Protein AF-A0A8T1TP58-F1 (afdb_monomer)

Nearest PDB structures (foldseek):
  3wvb-assembly1_B  TM=3.731E-01  e=7.451E-01  Methanocaldococcus jannaschii DSM 2661
  4fgi-assembly3_F  TM=5.481E-01  e=2.086E+00  Pseudomonas aeruginosa PAO1
  6jg0-assembly1_A  TM=1.952E-01  e=6.743E-02  Tequatrovirus T4
  5d06-assembly2_B  TM=3.303E-01  e=6.550E+00  Nakaseomyces glabratus CBS 138

Organism: NCBI:txid29920

Sequence (241 aa):
MLNEEIDPADEIGDLFGGSPTKKVIHVLVVVDREGLEARDTEIAPHPSRKRRWDKLNEVLDKNKKAKKSAGSTGFSYVSFSEINNIMPAVEYEQTSKPIPDEKLDAVHGYFPLLLKAFGDVVTGKEAKRLHFIVPVLASVCALFNGDRRDKRVCIVEAKRDDIQQGLAHAYVGSEALADVEGLTQVYSIVTNFVEWYFSRSLDEKIERTSAITISMENHVPTRESVKRIAEMIYSILSEDN

Mean predicted aligned error: 10.64 Å

pLDDT: mean 76.09, std 21.72, range [27.56, 97.94]

Foldseek 3Di:
DDPPPDDPVVVVCVVPVDDDDLWWDFPDLDDDPPPPPPPPDQPPAQPQLVQLVVQVVVQLVVQCVVCPPPPDDSLVSDFLVSNCVSANADEDDQDFAADDVVLLCVLLVQQVVCCVPPNQQLPDSVSCVVNPVVSLVVSLVVVCVPPGFPAGEIEGQDAPVCQSSSVSSQQVVQSVCCNVVVNQKHWYWGDPRQWIKIWIDGSNHIHIHDTLGFDDDPSGTDSVSSRRVSRSVNSRRPDDD

Secondary structure (DSSP, 8-state):
-------HHHHHHHHHSS---TTEEEE-----TTS-----S--PPPHHHHHHHHHHHHHHHHHHHHTTTS---GGGG--HHHHHHHSPEEE-PPP-----HHHHHHHHHHHHHHHHHHS-GGGSHHHHIIIIIHHHHHHHHGGGTT------EEEEE-BTTBHHHHHHHHHHHHHHHHHHHT-SEEEEEEE-SSEEEEEEEESS-EEEPPPEEPPEETTEE-HHHHHHHHHHHHHHHTS--

Radius of gyration: 19.09 Å; Cα contacts (8 Å, |Δi|>4): 311; chains: 1; bounding box: 63×42×49 Å

Structure (mmCIF, N/CA/C/O backbone):
data_AF-A0A8T1TP58-F1
#
_entry.id   AF-A0A8T1TP58-F1
#
loop_
_atom_site.group_PDB
_atom_site.id
_atom_site.type_symbol
_atom_site.label_atom_id
_atom_site.label_alt_id
_atom_site.label_comp_id
_atom_site.label_asym_id
_atom_site.label_entity_id
_atom_site.label_seq_id
_atom_site.pdbx_PDB_ins_code
_atom_site.Cartn_x
_atom_site.Cartn_y
_atom_site.Cartn_z
_atom_site.occupancy
_atom_site.B_iso_or_equiv
_atom_site.auth_seq_id
_atom_site.auth_comp_id
_atom_site.auth_asym_id
_atom_site.auth_atom_id
_atom_site.pdbx_PDB_model_num
ATOM 1 N N . MET A 1 1 ? -43.175 -12.673 12.794 1.00 27.56 1 MET A N 1
ATOM 2 C CA . MET A 1 1 ? -42.598 -13.661 11.859 1.00 27.56 1 MET A CA 1
ATOM 3 C C . MET A 1 1 ? -41.886 -12.863 10.786 1.00 27.56 1 MET A C 1
ATOM 5 O O . MET A 1 1 ? -42.576 -12.120 10.111 1.00 27.56 1 MET A O 1
ATOM 9 N N . LEU A 1 2 ? -40.575 -12.843 10.612 1.00 30.12 2 LEU A N 1
ATOM 10 C CA . LEU A 1 2 ? -39.403 -13.298 11.359 1.00 30.12 2 LEU A CA 1
ATOM 11 C C . LEU A 1 2 ? -38.418 -12.120 11.205 1.00 30.12 2 LEU A C 1
ATOM 13 O O . LEU A 1 2 ? -38.301 -11.583 10.106 1.00 30.12 2 LEU A O 1
ATOM 17 N N . ASN A 1 3 ? -37.798 -11.671 12.298 1.00 34.38 3 ASN A N 1
ATOM 18 C CA . ASN A 1 3 ? -36.638 -10.789 12.211 1.00 34.38 3 ASN A CA 1
ATOM 19 C C . ASN A 1 3 ? -35.486 -11.666 11.725 1.00 34.38 3 ASN A C 1
ATOM 21 O O . ASN A 1 3 ? -34.977 -12.464 12.508 1.00 34.38 3 ASN A O 1
ATOM 25 N N . GLU A 1 4 ? -35.128 -11.568 10.452 1.00 30.28 4 GLU A N 1
ATOM 26 C CA . GLU A 1 4 ? -33.822 -12.040 10.005 1.00 30.28 4 GLU A CA 1
ATOM 27 C C . GLU A 1 4 ? -32.833 -10.909 10.287 1.00 30.28 4 GLU A C 1
ATOM 29 O O . GLU A 1 4 ? -32.830 -9.873 9.618 1.00 30.28 4 GLU A O 1
ATOM 34 N N . GLU A 1 5 ? -32.066 -11.072 11.367 1.00 31.53 5 GLU A N 1
ATOM 35 C CA . GLU A 1 5 ? -30.783 -10.392 11.510 1.00 31.53 5 GLU A CA 1
ATOM 36 C C . GLU A 1 5 ? -29.923 -10.828 10.327 1.00 31.53 5 GLU A C 1
ATOM 38 O O . GLU A 1 5 ? -29.609 -12.005 10.174 1.00 31.53 5 GLU A O 1
ATOM 43 N N . ILE A 1 6 ? -29.622 -9.873 9.453 1.00 30.78 6 ILE A N 1
ATOM 44 C CA . ILE A 1 6 ? -28.688 -10.074 8.353 1.00 30.78 6 ILE A CA 1
ATOM 45 C C . ILE A 1 6 ? -27.296 -10.119 8.981 1.00 30.78 6 ILE A C 1
ATOM 47 O O . ILE A 1 6 ? -26.870 -9.138 9.597 1.00 30.78 6 ILE A O 1
ATOM 51 N N . ASP A 1 7 ? -26.627 -11.260 8.847 1.00 33.81 7 ASP A N 1
ATOM 52 C CA . ASP A 1 7 ? -25.267 -11.481 9.322 1.00 33.81 7 ASP A CA 1
ATOM 53 C C . ASP A 1 7 ? -24.299 -10.542 8.565 1.00 33.81 7 ASP A C 1
ATOM 55 O O . ASP A 1 7 ? -24.256 -10.561 7.330 1.00 33.81 7 ASP A O 1
ATOM 59 N N . PRO A 1 8 ? -23.516 -9.690 9.256 1.00 33.56 8 PRO A N 1
ATOM 60 C CA . PRO A 1 8 ? -22.489 -8.853 8.633 1.00 33.56 8 PRO A CA 1
ATOM 61 C C . PRO A 1 8 ? -21.471 -9.649 7.803 1.00 33.56 8 PRO A C 1
ATOM 63 O O . PRO A 1 8 ? -20.892 -9.102 6.861 1.00 33.56 8 PRO A O 1
ATOM 66 N N . ALA A 1 9 ? -21.257 -10.928 8.125 1.00 29.78 9 ALA A N 1
ATOM 67 C CA . ALA A 1 9 ? -20.388 -11.821 7.373 1.00 29.78 9 ALA A CA 1
ATOM 68 C C . ALA A 1 9 ? -20.989 -12.243 6.021 1.00 29.78 9 ALA A C 1
ATOM 70 O O . ALA A 1 9 ? -20.222 -12.508 5.095 1.00 29.78 9 ALA A O 1
ATOM 71 N N . ASP A 1 10 ? -22.316 -12.228 5.857 1.00 29.84 10 ASP A N 1
ATOM 72 C CA . ASP A 1 10 ? -22.981 -12.618 4.606 1.00 29.84 10 ASP A CA 1
ATOM 73 C C . ASP A 1 10 ? -22.831 -11.537 3.516 1.00 29.84 10 ASP A C 1
ATOM 75 O O . ASP A 1 10 ? -22.536 -11.856 2.364 1.00 29.84 10 ASP A O 1
ATOM 79 N N . GLU A 1 11 ? -22.914 -10.240 3.860 1.00 37.00 11 GLU A N 1
ATOM 80 C CA . GLU A 1 11 ? -22.630 -9.153 2.897 1.00 37.00 11 GLU A CA 1
ATOM 81 C C . GLU A 1 11 ? -21.121 -9.008 2.600 1.00 37.00 11 GLU A C 1
ATOM 83 O O . GLU A 1 11 ? -20.744 -8.546 1.521 1.00 37.00 11 GLU A O 1
ATOM 88 N N . ILE A 1 12 ? -20.248 -9.411 3.533 1.00 36.19 12 ILE A N 1
ATOM 89 C CA . ILE A 1 12 ? -18.784 -9.379 3.376 1.00 36.19 12 ILE A CA 1
ATOM 90 C C . ILE A 1 12 ? -18.276 -10.598 2.585 1.00 36.19 12 ILE A C 1
ATOM 92 O O . ILE A 1 12 ? -17.372 -10.464 1.755 1.00 36.19 12 ILE A O 1
ATOM 96 N N . GLY A 1 13 ? -18.878 -11.772 2.783 1.00 29.52 13 GLY A N 1
ATOM 97 C CA . GLY A 1 13 ? -18.552 -13.016 2.086 1.00 29.52 13 GLY A CA 1
ATOM 98 C C . GLY A 1 13 ? -18.785 -12.920 0.579 1.00 29.52 13 GLY A C 1
ATOM 99 O O . GLY A 1 13 ? -17.914 -13.305 -0.203 1.00 29.52 13 GLY A O 1
ATOM 100 N N . ASP A 1 14 ? -19.878 -12.279 0.161 1.00 34.62 14 ASP A N 1
ATOM 101 C CA . ASP A 1 14 ? -20.136 -11.955 -1.249 1.00 34.62 14 ASP A CA 1
ATOM 102 C C . ASP A 1 14 ? -19.219 -10.830 -1.786 1.00 34.62 14 ASP A C 1
ATOM 104 O O . ASP A 1 14 ? -18.972 -10.739 -2.992 1.00 34.62 14 ASP A O 1
ATOM 108 N N . LEU A 1 15 ? -18.651 -9.996 -0.901 1.00 36.97 15 LEU A N 1
ATOM 109 C CA . LEU A 1 15 ? -17.724 -8.898 -1.222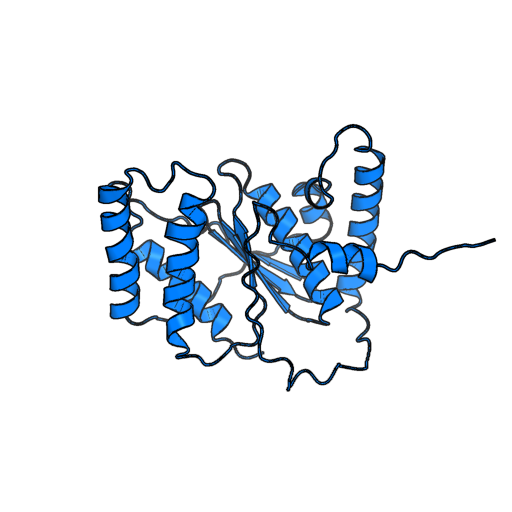 1.00 36.97 15 LEU A CA 1
ATOM 110 C C . LEU A 1 15 ? -16.298 -9.378 -1.551 1.00 36.97 15 LEU A C 1
ATOM 112 O O . LEU A 1 15 ? -15.589 -8.719 -2.317 1.00 36.97 15 LEU A O 1
ATOM 116 N N . PHE A 1 16 ? -15.880 -10.510 -0.978 1.00 37.75 16 PHE A N 1
ATOM 117 C CA . PHE A 1 16 ? -14.555 -11.117 -1.175 1.00 37.75 16 PHE A CA 1
ATOM 118 C C . PHE A 1 16 ? -14.599 -12.460 -1.930 1.00 37.75 16 PHE A C 1
ATOM 120 O O . PHE A 1 16 ? -13.569 -12.910 -2.435 1.00 37.75 16 PHE A O 1
ATOM 127 N N . GLY A 1 17 ? -15.775 -13.082 -2.061 1.00 28.58 17 GLY A N 1
ATOM 128 C CA . GLY A 1 17 ? -15.974 -14.408 -2.656 1.00 28.58 17 GLY A CA 1
ATOM 129 C C . GLY A 1 17 ? -16.047 -14.466 -4.186 1.00 28.58 17 GLY A C 1
ATOM 130 O O . GLY A 1 17 ? -16.095 -15.558 -4.751 1.00 28.58 17 GLY A O 1
ATOM 131 N N . GLY A 1 18 ? -16.016 -13.337 -4.898 1.00 32.25 18 GLY A N 1
ATOM 132 C CA . GLY A 1 18 ? -16.200 -13.342 -6.350 1.00 32.25 18 GLY A CA 1
ATOM 133 C C . GLY A 1 18 ? -15.499 -12.205 -7.074 1.00 32.25 18 GLY A C 1
ATOM 134 O O . GLY A 1 18 ? -16.116 -11.186 -7.337 1.00 32.25 18 GLY A O 1
ATOM 135 N N . SER A 1 19 ? -14.252 -12.439 -7.501 1.00 29.12 19 SER A N 1
ATOM 136 C CA . SER A 1 19 ? -13.464 -11.586 -8.410 1.00 29.12 19 SER A CA 1
ATOM 137 C C . SER A 1 19 ? -13.183 -10.149 -7.910 1.00 29.12 19 SER A C 1
ATOM 139 O O . SER A 1 19 ? -14.090 -9.432 -7.499 1.00 29.12 19 SER A O 1
ATOM 141 N N . PRO A 1 20 ? -11.944 -9.628 -8.028 1.00 35.69 20 PRO A N 1
ATOM 142 C CA . PRO A 1 20 ? -11.651 -8.252 -7.635 1.00 35.69 20 PRO A CA 1
ATOM 143 C C . PRO A 1 20 ? -12.567 -7.267 -8.367 1.00 35.69 20 PRO A C 1
ATOM 145 O O . PRO A 1 20 ? -12.675 -7.297 -9.600 1.00 35.69 20 PRO A O 1
ATOM 148 N N . THR A 1 21 ? -13.204 -6.357 -7.626 1.00 37.38 21 THR A N 1
ATOM 149 C CA . THR A 1 21 ? -13.807 -5.176 -8.250 1.00 37.38 21 THR A CA 1
ATOM 150 C C . THR A 1 21 ? -12.722 -4.444 -9.051 1.00 37.38 21 THR A C 1
ATOM 152 O O . THR A 1 21 ? -11.566 -4.372 -8.636 1.00 37.38 21 THR A O 1
ATOM 155 N N . LYS A 1 22 ? -13.080 -3.918 -10.232 1.00 39.34 22 LYS A N 1
ATOM 156 C CA . LYS A 1 22 ? -12.179 -3.401 -11.294 1.00 39.34 22 LYS A CA 1
ATOM 157 C C . LYS A 1 22 ? -11.213 -2.251 -10.900 1.00 39.34 22 LYS A C 1
ATOM 159 O O . LYS A 1 22 ? -10.727 -1.558 -11.783 1.00 39.34 22 LYS A O 1
ATOM 164 N N . LYS A 1 23 ? -11.018 -1.936 -9.613 1.00 36.00 23 LYS A N 1
ATOM 165 C CA . LYS A 1 23 ? -10.247 -0.771 -9.127 1.00 36.00 23 LYS A CA 1
ATOM 166 C C . LYS A 1 23 ? -9.436 -1.011 -7.847 1.00 36.00 23 LYS A C 1
ATOM 168 O O . LYS A 1 23 ? -8.854 -0.065 -7.329 1.00 36.00 23 LYS A O 1
ATOM 173 N N . VAL A 1 24 ? -9.403 -2.231 -7.314 1.00 38.62 24 VAL A N 1
ATOM 174 C CA . VAL A 1 24 ? -8.620 -2.553 -6.112 1.00 38.62 24 VAL A CA 1
ATOM 175 C C . VAL A 1 24 ? -7.773 -3.786 -6.404 1.00 38.62 24 VAL A C 1
ATOM 177 O O . VAL A 1 24 ? -8.285 -4.784 -6.916 1.00 38.62 24 VAL A O 1
ATOM 180 N N . ILE A 1 25 ? -6.468 -3.717 -6.127 1.00 37.03 25 ILE A N 1
ATOM 181 C CA . ILE A 1 25 ? -5.634 -4.918 -6.062 1.00 37.03 25 ILE A CA 1
ATOM 182 C C . ILE A 1 25 ? -5.604 -5.332 -4.597 1.00 37.03 25 ILE A C 1
ATOM 184 O O . ILE A 1 25 ? -4.852 -4.788 -3.793 1.00 37.03 25 ILE A O 1
ATOM 188 N N . HIS A 1 26 ? -6.396 -6.332 -4.241 1.00 38.44 26 HIS A N 1
ATOM 189 C CA . HIS A 1 26 ? -6.109 -7.073 -3.024 1.00 38.44 26 HIS A CA 1
ATOM 190 C C . HIS A 1 26 ? -4.921 -7.982 -3.341 1.00 38.44 26 HIS A C 1
ATOM 192 O O . HIS A 1 26 ? -5.080 -8.996 -4.018 1.00 38.44 26 HIS A O 1
ATOM 198 N N . VAL A 1 27 ? -3.712 -7.600 -2.920 1.00 36.00 27 VAL A N 1
ATOM 199 C CA . VAL A 1 27 ? -2.613 -8.568 -2.857 1.00 36.00 27 VAL A CA 1
ATOM 200 C C . VAL A 1 27 ? -2.870 -9.406 -1.619 1.00 36.00 27 VAL A C 1
ATOM 202 O O . VAL A 1 27 ? -2.445 -9.079 -0.515 1.00 36.00 27 VAL A O 1
ATOM 205 N N . LEU A 1 28 ? -3.649 -10.462 -1.813 1.00 35.22 28 LEU A N 1
ATOM 206 C CA . LEU A 1 28 ? -3.890 -11.463 -0.797 1.00 35.22 28 LEU A CA 1
ATOM 207 C C . LEU A 1 28 ? -2.764 -12.500 -0.900 1.00 35.22 28 LEU A C 1
ATOM 209 O O . LEU A 1 28 ? -2.769 -13.354 -1.785 1.00 35.22 28 LEU A O 1
ATOM 213 N N . VAL A 1 29 ? -1.765 -12.400 -0.025 1.00 32.25 29 VAL A N 1
ATOM 214 C CA . VAL A 1 29 ? -0.804 -13.489 0.189 1.00 32.25 29 VAL A CA 1
ATOM 215 C C . VAL A 1 29 ? -1.493 -14.501 1.109 1.00 32.25 29 VAL A C 1
ATOM 217 O O . VAL A 1 29 ? -1.541 -14.301 2.320 1.00 32.25 29 VAL A O 1
ATOM 220 N N . VAL A 1 30 ? -2.105 -15.540 0.524 1.00 29.12 30 VAL A N 1
ATOM 221 C CA . VAL A 1 30 ? -2.754 -16.655 1.250 1.00 29.12 30 VAL A CA 1
ATOM 222 C C . VAL A 1 30 ? -1.854 -17.886 1.237 1.00 29.12 30 VAL A C 1
ATOM 224 O O . VAL A 1 30 ? -1.309 -18.254 0.193 1.00 29.12 30 VAL A O 1
ATOM 227 N N . VAL A 1 31 ? -1.728 -18.523 2.402 1.00 36.81 31 VAL A N 1
ATOM 228 C CA . VAL A 1 31 ? -1.053 -19.808 2.640 1.00 36.81 31 VAL A CA 1
ATOM 229 C C . VAL A 1 31 ? -2.070 -20.958 2.592 1.00 36.81 31 VAL A C 1
ATOM 231 O O . VAL A 1 31 ? -3.269 -20.743 2.751 1.00 36.81 31 VAL A O 1
ATOM 234 N N . ASP A 1 32 ? -1.582 -22.177 2.354 1.00 30.22 32 ASP A N 1
ATOM 235 C CA . ASP A 1 32 ? -2.350 -23.424 2.361 1.00 30.22 32 ASP A CA 1
ATOM 236 C C . ASP A 1 32 ? -3.331 -23.557 3.534 1.00 30.22 32 ASP A C 1
ATOM 238 O O . ASP A 1 32 ? -3.016 -23.285 4.693 1.00 30.22 32 ASP A O 1
ATOM 242 N N . ARG A 1 33 ? -4.522 -24.068 3.199 1.00 36.31 33 ARG A N 1
ATOM 243 C CA . ARG A 1 33 ? -5.664 -24.342 4.088 1.00 36.31 33 ARG A CA 1
ATOM 244 C C . ARG A 1 33 ? -5.390 -25.347 5.217 1.00 36.31 33 ARG A C 1
ATOM 246 O O . ARG A 1 33 ? -6.299 -25.611 5.992 1.00 36.31 33 ARG A O 1
ATOM 253 N N . GLU A 1 34 ? -4.187 -25.905 5.326 1.00 34.88 34 GLU A N 1
ATOM 254 C CA . GLU A 1 34 ? -3.878 -26.977 6.286 1.00 34.88 34 GLU A CA 1
ATOM 255 C C . GLU A 1 34 ? -3.235 -26.493 7.599 1.00 34.88 34 GLU A C 1
ATOM 257 O O . GLU A 1 34 ? -2.960 -27.309 8.471 1.00 34.88 34 GLU A O 1
ATOM 262 N N . GLY A 1 35 ? -3.035 -25.180 7.782 1.00 35.78 35 GLY A N 1
ATOM 263 C CA . GLY A 1 35 ? -2.468 -24.613 9.019 1.00 35.78 35 GLY A CA 1
ATOM 264 C C . GLY A 1 35 ? -3.253 -23.458 9.646 1.00 35.78 35 GLY A C 1
ATOM 265 O O . GLY A 1 35 ? -2.825 -22.916 10.661 1.00 35.78 35 GLY A O 1
ATOM 266 N N . LEU A 1 36 ? -4.391 -23.066 9.066 1.00 39.47 36 LEU A N 1
ATOM 267 C CA . LEU A 1 36 ? -5.343 -22.190 9.745 1.00 39.47 36 LEU A CA 1
ATOM 268 C C . LEU A 1 36 ? -6.125 -23.060 10.728 1.00 39.47 36 LEU A C 1
ATOM 270 O O . LEU A 1 36 ? -7.219 -23.527 10.416 1.00 39.47 36 LEU A O 1
ATOM 274 N N . GLU A 1 37 ? -5.566 -23.290 11.917 1.00 38.31 37 GLU A N 1
ATOM 275 C CA . GLU A 1 37 ? -6.448 -23.497 13.061 1.00 38.31 37 GLU A CA 1
ATOM 276 C C . GLU A 1 37 ? -7.378 -22.284 13.074 1.00 38.31 37 GLU A C 1
ATOM 278 O O . GLU A 1 37 ? -6.920 -21.139 13.176 1.00 38.31 37 GLU A O 1
ATOM 283 N N . ALA A 1 38 ? -8.670 -22.525 12.846 1.00 41.59 38 ALA A N 1
ATOM 284 C CA . ALA A 1 38 ? -9.687 -21.524 13.084 1.00 41.59 38 ALA A CA 1
ATOM 285 C C . ALA A 1 38 ? -9.397 -20.963 14.477 1.00 41.59 38 ALA A C 1
ATOM 287 O O . ALA A 1 38 ? -9.365 -21.706 15.458 1.00 41.59 38 ALA A O 1
ATOM 288 N N . ARG A 1 39 ? -9.068 -19.672 14.564 1.00 45.38 39 ARG A N 1
ATOM 289 C CA . ARG A 1 39 ? -8.988 -19.027 15.868 1.00 45.38 39 ARG A CA 1
ATOM 290 C C . ARG A 1 39 ? -10.420 -18.999 16.389 1.00 45.38 39 ARG A C 1
ATOM 292 O O . ARG A 1 39 ? -11.168 -18.087 16.070 1.00 45.38 39 ARG A O 1
ATOM 299 N N . ASP A 1 40 ? -10.780 -20.012 17.171 1.00 46.59 40 ASP A N 1
ATOM 300 C CA . ASP A 1 40 ? -12.104 -20.202 17.779 1.00 46.59 40 ASP A CA 1
ATOM 301 C C . ASP A 1 40 ? -12.454 -19.125 18.825 1.00 46.59 40 ASP A C 1
ATOM 303 O O . ASP A 1 40 ? -13.516 -19.164 19.444 1.00 46.59 40 ASP A O 1
ATOM 307 N N . THR A 1 41 ? -11.580 -18.142 19.049 1.00 47.47 41 THR A N 1
ATOM 308 C CA . THR A 1 41 ? -11.857 -17.005 19.927 1.00 47.47 41 THR A CA 1
ATOM 309 C C . THR A 1 41 ? -12.056 -15.743 19.108 1.00 47.47 41 THR A C 1
ATOM 311 O O . THR A 1 41 ? -11.083 -15.184 18.599 1.00 47.47 41 THR A O 1
ATOM 314 N N . GLU A 1 42 ? -13.302 -15.268 19.050 1.00 55.47 42 GLU A N 1
ATOM 315 C CA . GLU A 1 42 ? -13.630 -13.886 18.692 1.00 55.47 42 GLU A CA 1
ATOM 316 C C . GLU A 1 42 ? -12.803 -12.940 19.575 1.00 55.47 42 GLU A C 1
ATOM 318 O O . GLU A 1 42 ? -13.075 -12.753 20.765 1.00 55.47 42 GLU A O 1
ATOM 323 N N . ILE A 1 43 ? -11.744 -12.362 19.010 1.00 63.22 43 ILE A N 1
ATOM 324 C CA . ILE A 1 43 ? -11.003 -11.301 19.682 1.00 63.22 43 ILE A CA 1
ATOM 325 C C . ILE A 1 43 ? -11.843 -10.046 19.510 1.00 63.22 43 ILE A C 1
ATOM 327 O O . ILE A 1 43 ? -11.953 -9.515 18.408 1.00 63.22 43 ILE A O 1
ATOM 331 N N . ALA A 1 44 ? -12.450 -9.580 20.601 1.00 68.31 44 ALA A N 1
ATOM 332 C CA . ALA A 1 44 ? -13.200 -8.335 20.577 1.00 68.31 44 ALA A CA 1
ATOM 333 C C . ALA A 1 44 ? -12.315 -7.206 20.008 1.00 68.31 44 ALA A C 1
ATOM 335 O O . ALA A 1 44 ? -11.175 -7.047 20.467 1.00 68.31 44 ALA A O 1
ATOM 336 N N . PRO A 1 45 ? -12.813 -6.409 19.045 1.00 73.00 45 PRO A N 1
ATOM 337 C CA . PRO A 1 45 ? -12.017 -5.363 18.429 1.00 73.00 45 PRO A CA 1
ATOM 338 C C . PRO A 1 45 ? -11.534 -4.370 19.480 1.00 73.00 45 PRO A C 1
ATOM 340 O O . PRO A 1 45 ? -12.252 -4.030 20.430 1.00 73.00 45 PRO A O 1
ATOM 343 N N . HIS A 1 46 ? -10.310 -3.875 19.289 1.00 86.25 46 HIS A N 1
ATOM 344 C CA . HIS A 1 46 ? -9.718 -2.883 20.176 1.00 86.25 46 HIS A CA 1
ATOM 345 C C . HIS A 1 46 ? -10.699 -1.709 20.405 1.00 86.25 46 HIS A C 1
ATOM 347 O O . HIS A 1 46 ? -11.283 -1.215 19.433 1.00 86.25 46 HIS A O 1
ATOM 353 N N . PRO A 1 47 ? -10.887 -1.195 21.642 1.00 89.81 47 PRO A N 1
ATOM 354 C CA . PRO A 1 47 ? -11.905 -0.179 21.931 1.00 89.81 47 PRO A CA 1
ATOM 355 C C . PRO A 1 47 ? -11.836 1.061 21.030 1.00 89.81 47 PRO A C 1
ATOM 357 O O . PRO A 1 47 ? -12.868 1.617 20.650 1.00 89.81 47 PRO A O 1
ATOM 360 N N . SER A 1 48 ? -10.629 1.490 20.655 1.00 91.75 48 SER A N 1
ATOM 361 C CA . SER A 1 48 ? -10.426 2.611 19.729 1.00 91.75 48 SER A CA 1
ATOM 362 C C . SER A 1 48 ? -10.831 2.281 18.289 1.00 91.75 48 SER A C 1
ATOM 364 O O . SER A 1 48 ? -11.430 3.138 17.639 1.00 91.75 48 SER A O 1
ATOM 366 N N . ARG A 1 49 ? -10.598 1.049 17.810 1.00 89.75 49 ARG A N 1
ATOM 367 C CA . ARG A 1 49 ? -11.098 0.579 16.505 1.00 89.75 49 ARG A CA 1
ATOM 368 C C . ARG A 1 49 ? -12.616 0.529 16.499 1.00 89.75 49 ARG A C 1
ATOM 370 O O . ARG A 1 49 ? -13.230 1.127 15.623 1.00 89.75 49 ARG A O 1
ATOM 377 N N . LYS A 1 50 ? -13.221 -0.043 17.545 1.00 90.12 50 LYS A N 1
ATOM 378 C CA . LYS A 1 50 ? -14.680 -0.075 17.705 1.00 90.12 50 LYS A CA 1
ATOM 379 C C . LYS A 1 50 ? -15.297 1.325 17.631 1.00 90.12 50 LYS A C 1
ATOM 381 O O . LYS A 1 50 ? -16.193 1.557 16.833 1.00 90.12 50 LYS A O 1
ATOM 386 N N . ARG A 1 51 ? -14.746 2.303 18.363 1.00 92.06 51 ARG A N 1
ATOM 387 C CA . ARG A 1 51 ? -15.207 3.707 18.299 1.00 92.06 51 ARG A CA 1
ATOM 388 C C . ARG A 1 51 ? -15.088 4.322 16.902 1.00 92.06 51 ARG A C 1
ATOM 390 O O . ARG A 1 51 ? -15.918 5.152 16.536 1.00 92.06 51 ARG A O 1
ATOM 397 N N . ARG A 1 52 ? -14.034 3.992 16.144 1.00 92.19 52 ARG A N 1
ATOM 398 C CA . ARG A 1 52 ? -13.892 4.438 14.748 1.00 92.19 52 ARG A CA 1
ATOM 399 C C . ARG A 1 52 ? -14.937 3.773 13.857 1.00 92.19 52 ARG A C 1
ATOM 401 O O . ARG A 1 52 ? -15.531 4.463 13.033 1.00 92.19 52 ARG A O 1
ATOM 408 N N . TRP A 1 53 ? -15.181 2.481 14.055 1.00 89.12 53 TRP A N 1
ATOM 409 C CA . TRP A 1 53 ? -16.162 1.706 13.304 1.00 89.12 53 TRP A CA 1
ATOM 410 C C . TRP A 1 53 ? -17.596 2.184 13.544 1.00 89.12 53 TRP A C 1
ATOM 412 O O . TRP A 1 53 ? -18.323 2.414 12.585 1.00 89.12 53 TRP A O 1
ATOM 422 N N . ASP A 1 54 ? -17.967 2.469 14.794 1.00 90.25 54 ASP A N 1
ATOM 423 C CA . ASP A 1 54 ? -19.282 3.024 15.142 1.00 90.25 54 ASP A CA 1
ATOM 424 C C . ASP A 1 54 ? -19.548 4.337 14.378 1.00 90.25 54 ASP A C 1
ATOM 426 O O . ASP A 1 54 ? -20.578 4.497 13.723 1.00 90.25 54 ASP A O 1
ATOM 430 N N . LYS A 1 55 ? -18.566 5.251 14.363 1.00 93.12 55 LYS A N 1
ATOM 431 C CA . LYS A 1 55 ? -18.649 6.510 13.600 1.00 93.12 55 LYS A CA 1
ATOM 432 C C . LYS A 1 55 ? -18.682 6.288 12.086 1.00 93.12 55 LYS A C 1
ATOM 434 O O . LYS A 1 55 ? -19.353 7.033 11.371 1.00 93.12 55 LYS A O 1
ATOM 439 N N . LEU A 1 56 ? -17.938 5.304 11.578 1.00 87.88 56 LEU A N 1
ATOM 440 C CA . LEU A 1 56 ? -17.967 4.945 10.160 1.00 87.88 56 LEU A CA 1
ATOM 441 C C . LEU A 1 56 ? -19.347 4.430 9.753 1.00 87.88 56 LEU A C 1
ATOM 443 O O . LEU A 1 56 ? -19.856 4.862 8.722 1.00 87.88 56 LEU A O 1
ATOM 447 N N . ASN A 1 57 ? -19.967 3.579 10.571 1.00 86.25 57 ASN A N 1
ATOM 448 C CA . ASN A 1 57 ? -21.306 3.051 10.326 1.00 86.25 57 ASN A CA 1
ATOM 449 C C . ASN A 1 57 ? -22.349 4.171 10.273 1.00 86.25 57 ASN A C 1
ATOM 451 O O . ASN A 1 57 ? -23.155 4.200 9.344 1.00 86.25 57 ASN A O 1
ATOM 455 N N . GLU A 1 58 ? -22.277 5.160 11.171 1.00 89.25 58 GLU A N 1
ATOM 456 C CA . GLU A 1 58 ? -23.150 6.342 11.113 1.00 89.25 58 GLU A CA 1
ATOM 457 C C . GLU A 1 58 ? -23.037 7.090 9.771 1.00 89.25 58 GLU A C 1
ATOM 459 O O . GLU A 1 58 ? -24.049 7.463 9.165 1.00 89.25 58 GLU A O 1
ATOM 464 N N . VAL A 1 59 ? -21.809 7.301 9.282 1.00 87.56 59 VAL A N 1
ATOM 465 C CA . VAL A 1 59 ? -21.555 7.981 8.001 1.00 87.56 59 VAL A CA 1
ATOM 466 C C . VAL A 1 59 ? -22.004 7.127 6.816 1.00 87.56 59 VAL A C 1
ATOM 468 O O . VAL A 1 59 ? -22.665 7.638 5.906 1.00 87.56 59 VAL A O 1
ATOM 471 N N . LEU A 1 60 ? -21.689 5.832 6.825 1.00 81.81 60 LEU A N 1
ATOM 472 C CA . LEU A 1 60 ? -22.084 4.885 5.785 1.00 81.81 60 LEU A CA 1
ATOM 473 C C . LEU A 1 60 ? -23.606 4.805 5.666 1.00 81.81 60 LEU A C 1
ATOM 475 O O . LEU A 1 60 ? -24.133 4.941 4.562 1.00 81.81 60 LEU A O 1
ATOM 479 N N . ASP A 1 61 ? -24.321 4.686 6.783 1.00 82.69 61 ASP A N 1
ATOM 480 C CA . ASP A 1 61 ? -25.782 4.636 6.810 1.00 82.69 61 ASP A CA 1
ATOM 481 C C . ASP A 1 61 ? -26.415 5.932 6.321 1.00 82.69 61 ASP A C 1
ATOM 483 O O . ASP A 1 61 ? -27.356 5.914 5.515 1.00 82.69 61 ASP A O 1
ATOM 487 N N . LYS A 1 62 ? -25.899 7.074 6.785 1.00 84.69 62 LYS A N 1
ATOM 488 C CA . LYS A 1 62 ? -26.344 8.393 6.330 1.00 84.69 62 LYS A CA 1
ATOM 489 C C . LYS A 1 62 ? -26.182 8.525 4.815 1.00 84.69 62 LYS A C 1
ATOM 491 O O . LYS A 1 62 ? -27.122 8.928 4.124 1.00 84.69 62 LYS A O 1
ATOM 496 N N . ASN A 1 63 ? -25.024 8.140 4.286 1.00 82.00 63 ASN A N 1
ATOM 497 C CA . ASN A 1 63 ? -24.705 8.314 2.873 1.00 82.00 63 ASN A CA 1
ATOM 498 C C . ASN A 1 63 ? -25.407 7.269 1.988 1.00 82.00 63 ASN A C 1
ATOM 500 O O . ASN A 1 63 ? -25.857 7.613 0.893 1.00 82.00 63 ASN A O 1
ATOM 504 N N . LYS A 1 64 ? -25.621 6.039 2.481 1.00 75.44 64 LYS A N 1
ATOM 505 C CA . LYS A 1 64 ? -26.453 5.003 1.840 1.00 75.44 64 LYS A CA 1
ATOM 506 C C . LYS A 1 64 ? -27.902 5.472 1.709 1.00 75.44 64 LYS A C 1
ATOM 508 O O . LYS A 1 64 ? -28.485 5.366 0.631 1.00 75.44 64 LYS A O 1
ATOM 513 N N . LYS A 1 65 ? -28.477 6.061 2.767 1.00 73.62 65 LYS A N 1
ATOM 514 C CA . LYS A 1 65 ? -29.831 6.652 2.738 1.00 73.62 65 LYS A CA 1
ATOM 515 C C . LYS A 1 65 ? -29.931 7.801 1.731 1.00 73.62 65 LYS A C 1
ATOM 517 O O . LYS A 1 65 ? -30.924 7.880 1.012 1.00 73.62 65 LYS A O 1
ATOM 522 N N . ALA A 1 66 ? -28.899 8.638 1.628 1.00 69.81 66 ALA A N 1
ATOM 523 C CA . ALA A 1 66 ? -28.857 9.753 0.683 1.00 69.81 66 ALA A CA 1
ATOM 524 C C . ALA A 1 66 ? -28.682 9.322 -0.791 1.00 69.81 66 ALA A C 1
ATOM 526 O O . ALA A 1 66 ? -29.152 10.019 -1.687 1.00 69.81 66 ALA A O 1
ATOM 527 N N . LYS A 1 67 ? -28.026 8.182 -1.063 1.00 64.94 67 LYS A N 1
ATOM 528 C CA . LYS A 1 67 ? -27.637 7.738 -2.420 1.00 64.94 67 LYS A CA 1
ATOM 529 C C . LYS A 1 67 ? -28.494 6.614 -3.025 1.00 64.94 67 LYS A C 1
ATOM 531 O O . LYS A 1 67 ? -28.120 6.068 -4.065 1.00 64.94 67 LYS A O 1
ATOM 536 N N . LYS A 1 68 ? -29.679 6.319 -2.470 1.00 57.09 68 LYS A N 1
ATOM 537 C CA . LYS A 1 68 ? -30.650 5.340 -3.022 1.00 57.09 68 LYS A CA 1
ATOM 538 C C . LYS A 1 68 ? -31.121 5.610 -4.473 1.00 57.09 68 LYS A C 1
ATOM 540 O O . LYS A 1 68 ? -31.875 4.808 -5.008 1.00 57.09 68 LYS A O 1
ATOM 545 N N . SER A 1 69 ? -30.670 6.677 -5.136 1.00 50.16 69 SER A N 1
ATOM 546 C CA . SER A 1 69 ? -31.031 7.032 -6.517 1.00 50.16 69 SER A CA 1
ATOM 547 C C . SER A 1 69 ? -29.965 6.745 -7.593 1.00 50.16 69 SER A C 1
ATOM 549 O O . SER A 1 69 ? -30.244 7.007 -8.759 1.00 50.16 69 SER A O 1
ATOM 551 N N . ALA A 1 70 ? -28.766 6.230 -7.264 1.00 49.28 70 ALA A N 1
ATOM 552 C CA . ALA A 1 70 ? -27.627 6.284 -8.207 1.00 49.28 70 ALA A CA 1
ATOM 553 C C . ALA A 1 70 ? -26.813 4.989 -8.451 1.00 49.28 70 ALA A C 1
ATOM 555 O O . ALA A 1 70 ? -25.810 5.047 -9.157 1.00 49.28 70 ALA A O 1
ATOM 556 N N . GLY A 1 71 ? -27.194 3.826 -7.905 1.00 47.12 71 GLY A N 1
ATOM 557 C CA . GLY A 1 71 ? -26.565 2.536 -8.269 1.00 47.12 71 GLY A CA 1
ATOM 558 C C . GLY A 1 71 ? -25.047 2.420 -8.011 1.00 47.12 71 GLY A C 1
ATOM 559 O O . GLY A 1 71 ? -24.351 1.729 -8.749 1.00 47.12 71 GLY A O 1
ATOM 560 N N . SER A 1 72 ? -24.516 3.114 -6.998 1.00 46.22 72 SER A N 1
ATOM 561 C CA . SER A 1 72 ? -23.078 3.139 -6.668 1.00 46.22 72 SER A CA 1
ATOM 562 C C . SER A 1 72 ? -22.720 2.150 -5.546 1.00 46.22 72 SER A C 1
ATOM 564 O O . SER A 1 72 ? -23.557 1.881 -4.691 1.00 46.22 72 SER A O 1
ATOM 566 N N . THR A 1 73 ? -21.489 1.625 -5.524 1.00 49.75 73 THR A N 1
ATOM 567 C CA . THR A 1 73 ? -21.003 0.631 -4.538 1.00 49.75 73 THR A CA 1
ATOM 568 C C . THR A 1 73 ? -20.721 1.244 -3.156 1.00 49.75 73 THR A C 1
ATOM 570 O O . THR A 1 73 ? -20.378 2.423 -3.065 1.00 49.75 73 THR A O 1
ATOM 573 N N . GLY A 1 74 ? -20.796 0.445 -2.081 1.00 50.91 74 GLY A N 1
ATOM 574 C CA . GLY A 1 74 ? -20.661 0.875 -0.674 1.00 50.91 74 GLY A CA 1
ATOM 575 C C . GLY A 1 74 ? -19.474 1.801 -0.362 1.00 50.91 74 GLY A C 1
ATOM 576 O O . GLY A 1 74 ? -19.641 2.848 0.257 1.00 50.91 74 GLY A O 1
ATOM 577 N N . PHE A 1 75 ? -18.282 1.483 -0.875 1.00 47.44 75 PHE A N 1
ATOM 578 C CA . PHE A 1 75 ? -17.061 2.268 -0.632 1.00 47.44 75 PHE A CA 1
ATOM 579 C C . PHE A 1 75 ? -17.084 3.682 -1.241 1.00 47.44 75 PHE A C 1
ATOM 581 O O . PHE A 1 75 ? -16.420 4.584 -0.741 1.00 47.44 75 PHE A O 1
ATOM 588 N N . SER A 1 76 ? -17.902 3.917 -2.274 1.00 56.88 76 SER A N 1
ATOM 589 C CA . SER A 1 76 ? -18.079 5.244 -2.891 1.00 56.88 76 SER A CA 1
ATOM 590 C C . SER A 1 76 ? -18.962 6.194 -2.070 1.00 56.88 76 SER A C 1
ATOM 592 O O . SER A 1 76 ? -19.255 7.321 -2.494 1.00 56.88 76 SER A O 1
ATOM 594 N N . TYR A 1 77 ? -19.473 5.723 -0.932 1.00 64.31 77 TYR A N 1
ATOM 595 C CA . TYR A 1 77 ? -20.355 6.499 -0.080 1.00 64.31 77 TYR A CA 1
ATOM 596 C C . TYR A 1 77 ? -19.616 7.426 0.865 1.00 64.31 77 TYR A C 1
ATOM 598 O O . TYR A 1 77 ? -20.233 8.408 1.259 1.00 64.31 77 TYR A O 1
ATOM 606 N N . VAL A 1 78 ? -18.332 7.204 1.146 1.00 77.00 78 VAL A N 1
ATOM 607 C CA . VAL A 1 78 ? -17.576 8.034 2.092 1.00 77.00 78 VAL A CA 1
ATOM 608 C C . VAL A 1 78 ? -16.502 8.843 1.377 1.00 77.00 78 VAL A C 1
ATOM 610 O O . VAL A 1 78 ? -15.736 8.309 0.574 1.00 77.00 78 VAL A O 1
ATOM 613 N N . SER A 1 79 ? -16.465 10.140 1.665 1.00 87.94 79 SER A N 1
ATOM 614 C CA . SER A 1 79 ? -15.437 11.066 1.197 1.00 87.94 79 SER A CA 1
ATOM 615 C C . SER A 1 79 ? -14.201 11.032 2.095 1.00 87.94 79 SER A C 1
ATOM 617 O O . SER A 1 79 ? -14.278 10.730 3.288 1.00 87.94 79 SER A O 1
ATOM 619 N N . PHE A 1 80 ? -13.048 11.434 1.557 1.00 90.06 80 PHE A N 1
ATOM 620 C CA . PHE A 1 80 ? -11.825 11.546 2.355 1.00 90.06 80 PHE A CA 1
ATOM 621 C C . PHE A 1 80 ? -11.968 12.498 3.549 1.00 90.06 80 PHE A C 1
ATOM 623 O O . PHE A 1 80 ? -11.417 12.224 4.609 1.00 90.06 80 PHE A O 1
ATOM 630 N N . SER A 1 81 ? -12.730 13.588 3.416 1.00 93.12 81 SER A N 1
ATOM 631 C CA . SER A 1 81 ? -12.948 14.521 4.527 1.00 93.12 81 SER A CA 1
ATOM 632 C C . SER A 1 81 ? -13.695 13.868 5.691 1.00 93.12 81 SER A C 1
ATOM 634 O O . SER A 1 81 ? -13.315 14.085 6.839 1.00 93.12 81 SER A O 1
ATOM 636 N N . GLU A 1 82 ? -14.715 13.052 5.417 1.00 93.06 82 GLU A N 1
ATOM 637 C CA . GLU A 1 82 ? -15.443 12.312 6.454 1.00 93.06 82 GLU A CA 1
ATOM 638 C C . GLU A 1 82 ? -14.528 11.304 7.154 1.00 93.06 82 GLU A C 1
ATOM 640 O O . GLU A 1 82 ? -14.491 11.265 8.383 1.00 93.06 82 GLU A O 1
ATOM 645 N N . ILE A 1 83 ? -13.723 10.562 6.386 1.00 91.62 83 ILE A N 1
ATOM 646 C CA . ILE A 1 83 ? -12.727 9.642 6.947 1.00 91.62 83 ILE A CA 1
ATOM 647 C C . ILE A 1 83 ? -11.711 10.389 7.809 1.00 91.62 83 ILE A C 1
ATOM 649 O O . ILE A 1 83 ? -11.470 9.998 8.946 1.00 91.62 83 ILE A O 1
ATOM 653 N N . ASN A 1 84 ? -11.149 11.490 7.314 1.00 93.81 84 ASN A N 1
ATOM 654 C CA . ASN A 1 84 ? -10.128 12.251 8.028 1.00 93.81 84 ASN A CA 1
ATOM 655 C C . ASN A 1 84 ? -10.660 12.883 9.328 1.00 93.81 84 ASN A C 1
ATOM 657 O O . ASN A 1 84 ? -9.893 13.085 10.264 1.00 93.81 84 ASN A O 1
ATOM 661 N N . ASN A 1 85 ? -11.965 13.158 9.417 1.00 95.44 85 ASN A N 1
ATOM 662 C CA . ASN A 1 85 ? -12.603 13.615 10.654 1.00 95.44 85 ASN A CA 1
ATOM 663 C C . ASN A 1 85 ? -12.762 12.492 11.694 1.00 95.44 85 ASN A C 1
ATOM 665 O O . ASN A 1 85 ? -12.749 12.761 12.895 1.00 95.44 85 ASN A O 1
ATOM 669 N N . ILE A 1 86 ? -12.933 11.242 11.254 1.00 94.62 86 ILE A N 1
ATOM 670 C CA . ILE A 1 86 ? -13.071 10.075 12.142 1.00 94.62 86 ILE A CA 1
ATOM 671 C C . ILE A 1 86 ? -11.698 9.563 12.581 1.00 94.62 86 ILE A C 1
ATOM 673 O O . ILE A 1 86 ? -11.503 9.224 13.749 1.00 94.62 86 ILE A O 1
ATOM 677 N N . MET A 1 87 ? -10.767 9.490 11.634 1.00 92.56 87 MET A N 1
ATOM 678 C CA . MET A 1 87 ? -9.453 8.876 11.782 1.00 92.56 87 MET A CA 1
ATOM 679 C C . MET A 1 87 ? -8.385 9.699 11.055 1.00 92.56 87 MET A C 1
ATOM 681 O O . MET A 1 87 ? -7.932 9.327 9.971 1.00 92.56 87 MET A O 1
ATOM 685 N N . PRO A 1 88 ? -7.989 10.850 11.623 1.00 95.31 88 PRO A N 1
ATOM 686 C CA . PRO A 1 88 ? -6.936 11.660 11.034 1.00 95.31 88 PRO A CA 1
ATOM 687 C C . PRO A 1 88 ? -5.628 10.868 11.007 1.00 95.31 88 PRO A C 1
ATOM 689 O O . PRO A 1 88 ? -5.246 10.232 11.993 1.00 95.31 88 PRO A O 1
ATOM 692 N N . ALA A 1 89 ? -4.943 10.916 9.868 1.00 96.38 89 ALA A N 1
ATOM 693 C CA . ALA A 1 89 ? -3.636 10.296 9.735 1.00 96.38 89 ALA A CA 1
ATOM 694 C C . ALA A 1 89 ? -2.552 11.211 10.314 1.00 96.38 89 ALA A C 1
ATOM 696 O O . ALA A 1 89 ? -2.497 12.401 9.992 1.00 96.38 89 ALA A O 1
ATOM 697 N N . VAL A 1 90 ? -1.672 10.641 11.131 1.00 96.94 90 VAL A N 1
ATOM 698 C CA . VAL A 1 90 ? -0.443 11.299 11.587 1.00 96.94 90 VAL A CA 1
ATOM 699 C C . VAL A 1 90 ? 0.659 11.029 10.566 1.00 96.94 90 VAL A C 1
ATOM 701 O O . VAL A 1 90 ? 0.747 9.924 10.027 1.00 96.94 90 VAL A O 1
ATOM 704 N N . GLU A 1 91 ? 1.486 12.030 10.270 1.00 96.62 91 GLU A N 1
ATOM 705 C CA . GLU A 1 91 ? 2.620 11.825 9.369 1.00 96.62 91 GLU A CA 1
ATOM 706 C C . GLU A 1 91 ? 3.641 10.858 9.990 1.00 96.62 91 GLU A C 1
ATOM 708 O O . GLU A 1 91 ? 3.965 10.971 11.174 1.00 96.62 91 GLU A O 1
ATOM 713 N N . TYR A 1 92 ? 4.141 9.905 9.201 1.00 95.19 92 TYR A N 1
ATOM 714 C CA . TYR A 1 92 ? 5.265 9.046 9.585 1.00 95.19 92 TYR A CA 1
ATOM 715 C C . TYR A 1 92 ? 6.210 8.808 8.409 1.00 95.19 92 TYR A C 1
ATOM 717 O O . TYR A 1 92 ? 5.829 8.931 7.243 1.00 95.19 92 TYR A O 1
ATOM 725 N N . GLU A 1 93 ? 7.441 8.420 8.725 1.00 94.25 93 GLU A N 1
ATOM 726 C CA . GLU A 1 93 ? 8.418 7.981 7.737 1.00 94.25 93 GLU A CA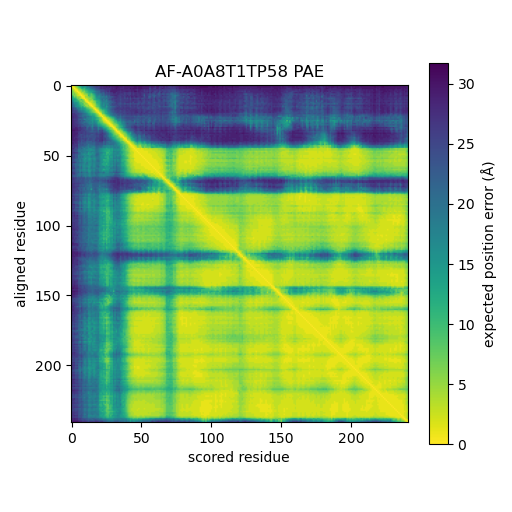 1
ATOM 727 C C . GLU A 1 93 ? 8.377 6.459 7.599 1.00 94.25 93 GLU A C 1
ATOM 729 O O . GLU A 1 93 ? 8.597 5.721 8.563 1.00 94.25 93 GLU A O 1
ATOM 734 N N . GLN A 1 94 ? 8.101 5.980 6.385 1.00 95.25 94 GLN A N 1
ATOM 735 C CA . GLN A 1 94 ? 8.197 4.559 6.078 1.00 95.25 94 GLN A CA 1
ATOM 736 C C . GLN A 1 94 ? 9.670 4.163 5.976 1.00 95.25 94 GLN A C 1
ATOM 738 O O . GLN A 1 94 ? 10.435 4.749 5.211 1.00 95.25 94 GLN A O 1
ATOM 743 N N . THR A 1 95 ? 10.052 3.139 6.734 1.00 94.94 95 THR A N 1
ATOM 744 C CA . THR A 1 95 ? 11.391 2.553 6.675 1.00 94.94 95 THR A CA 1
ATO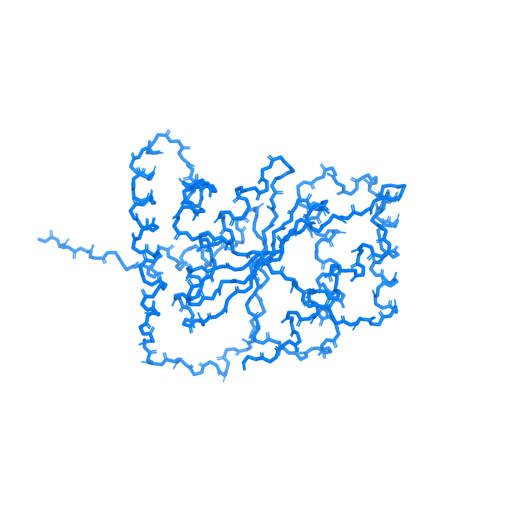M 745 C C . THR A 1 95 ? 11.638 1.916 5.306 1.00 94.94 95 THR A C 1
ATOM 747 O O . THR A 1 95 ? 10.715 1.376 4.690 1.00 94.94 95 THR A O 1
ATOM 750 N N . SER A 1 96 ? 12.893 1.941 4.860 1.00 95.38 96 SER A N 1
ATOM 751 C CA . SER A 1 96 ? 13.356 1.281 3.636 1.00 95.38 96 SER A CA 1
ATOM 752 C C . SER A 1 96 ? 14.348 0.178 3.984 1.00 95.38 96 SER A C 1
ATOM 754 O O . SER A 1 96 ? 15.225 0.377 4.827 1.00 95.38 96 SER A O 1
ATOM 756 N N . LYS A 1 97 ? 14.244 -0.972 3.312 1.00 95.56 97 LYS A N 1
ATOM 757 C CA . LYS A 1 97 ? 15.248 -2.042 3.371 1.00 95.56 97 LYS A CA 1
ATOM 758 C C . LYS A 1 97 ? 15.846 -2.255 1.979 1.00 95.56 97 LYS A C 1
ATOM 760 O O . LYS A 1 97 ? 15.067 -2.381 1.036 1.00 95.56 97 LYS A O 1
ATOM 765 N N . PRO A 1 98 ? 17.182 -2.329 1.840 1.00 95.88 98 PRO A N 1
ATOM 766 C CA . PRO A 1 98 ? 17.817 -2.519 0.542 1.00 95.88 98 PRO A CA 1
ATOM 767 C C . PRO A 1 98 ? 17.344 -3.781 -0.175 1.00 95.88 98 PRO A C 1
ATOM 769 O O . PRO A 1 98 ? 17.192 -4.833 0.450 1.00 95.88 98 PRO A O 1
ATOM 772 N N . ILE A 1 99 ? 17.181 -3.679 -1.494 1.00 94.56 99 ILE A N 1
ATOM 773 C CA . ILE A 1 99 ? 16.942 -4.823 -2.380 1.00 94.56 99 ILE A CA 1
ATOM 774 C C . ILE A 1 99 ? 18.150 -5.047 -3.306 1.00 94.56 99 ILE A C 1
ATOM 776 O O . ILE A 1 99 ? 18.847 -4.084 -3.630 1.00 94.56 99 ILE A O 1
ATOM 780 N N . PRO A 1 100 ? 18.422 -6.285 -3.758 1.00 94.88 100 PRO A N 1
ATOM 781 C CA . PRO A 1 100 ? 19.503 -6.560 -4.701 1.00 94.88 100 PRO A CA 1
ATOM 782 C C . PRO A 1 100 ? 19.351 -5.782 -6.014 1.00 94.88 100 PRO A C 1
ATOM 784 O O . PRO A 1 100 ? 18.286 -5.812 -6.638 1.00 94.88 100 PRO A O 1
ATOM 787 N N . ASP A 1 101 ? 20.445 -5.163 -6.472 1.00 94.44 101 ASP A N 1
ATOM 788 C CA . ASP A 1 101 ? 20.472 -4.376 -7.711 1.00 94.44 101 ASP A CA 1
ATOM 789 C C . ASP A 1 101 ? 20.025 -5.192 -8.931 1.00 94.44 101 ASP A C 1
ATOM 791 O O . ASP A 1 101 ? 19.304 -4.670 -9.768 1.00 94.44 101 ASP A O 1
ATOM 795 N N . GLU A 1 102 ? 20.340 -6.490 -8.990 1.00 92.69 102 GLU A N 1
ATOM 796 C CA . GLU A 1 102 ? 19.898 -7.384 -10.070 1.00 92.69 102 GLU A CA 1
ATOM 797 C C . GLU A 1 102 ? 18.365 -7.398 -10.230 1.00 92.69 102 GLU A C 1
ATOM 799 O O . GLU A 1 102 ? 17.843 -7.338 -11.345 1.00 92.69 102 GLU A O 1
ATOM 804 N N . LYS A 1 103 ? 17.619 -7.454 -9.117 1.00 89.75 103 LYS A N 1
ATOM 805 C CA . LYS A 1 103 ? 16.147 -7.483 -9.150 1.00 89.75 103 LYS A CA 1
ATOM 806 C C . LYS A 1 103 ? 15.574 -6.124 -9.523 1.00 89.75 103 LYS A C 1
ATOM 808 O O . LYS A 1 103 ? 14.597 -6.055 -10.270 1.00 89.75 103 LYS A O 1
ATOM 813 N N . LEU A 1 104 ? 16.206 -5.058 -9.037 1.00 93.88 104 LEU A N 1
ATOM 814 C CA . LEU A 1 104 ? 15.863 -3.688 -9.392 1.00 93.88 104 LEU A CA 1
ATOM 815 C C . LEU A 1 104 ? 16.118 -3.403 -10.881 1.00 93.88 104 LEU A C 1
ATOM 817 O O . LEU A 1 104 ? 15.273 -2.816 -11.552 1.00 93.88 104 LEU A O 1
ATOM 821 N N . ASP A 1 105 ? 17.248 -3.856 -11.414 1.00 93.75 105 ASP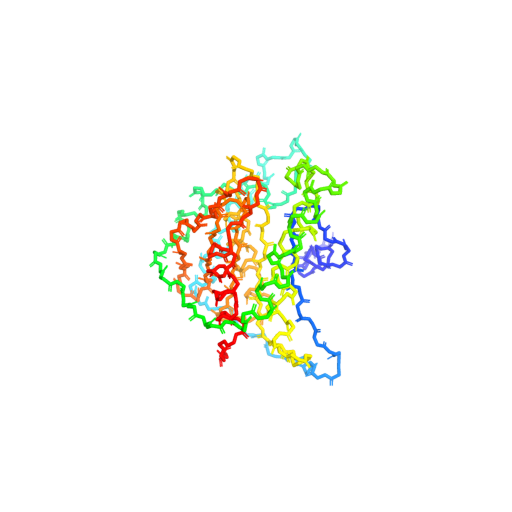 A N 1
ATOM 822 C CA . ASP A 1 105 ? 17.626 -3.678 -12.815 1.00 93.75 105 ASP A CA 1
ATOM 823 C C . ASP A 1 105 ? 16.699 -4.460 -13.741 1.00 93.75 105 ASP A C 1
ATOM 825 O O . ASP A 1 105 ? 16.299 -3.942 -14.784 1.00 93.75 105 ASP A O 1
ATOM 829 N N . ALA A 1 106 ? 16.283 -5.665 -13.340 1.00 92.06 106 ALA A N 1
ATOM 830 C CA . ALA A 1 106 ? 15.305 -6.450 -14.084 1.00 92.06 106 ALA A CA 1
ATOM 831 C C . ALA A 1 106 ? 13.946 -5.732 -14.192 1.00 92.06 106 ALA A C 1
ATOM 833 O O . ALA A 1 106 ? 13.401 -5.618 -15.292 1.00 92.06 106 ALA A O 1
ATOM 834 N N . VAL A 1 107 ? 13.406 -5.205 -13.082 1.00 92.75 107 VAL A N 1
ATOM 835 C CA . VAL A 1 107 ? 12.124 -4.472 -13.115 1.00 92.75 107 VAL A CA 1
ATOM 836 C C . VAL A 1 107 ? 12.253 -3.125 -13.827 1.00 92.75 107 VAL A C 1
ATOM 838 O O . VAL A 1 107 ? 11.381 -2.761 -14.609 1.00 92.75 107 VAL A O 1
ATOM 841 N N . HIS A 1 108 ? 13.353 -2.396 -13.631 1.00 94.06 108 HIS A N 1
ATOM 842 C CA . HIS A 1 108 ? 13.561 -1.116 -14.303 1.00 94.06 108 HIS A CA 1
ATOM 843 C C . HIS A 1 108 ? 13.764 -1.302 -15.815 1.00 94.06 108 HIS A C 1
ATOM 845 O O . HIS A 1 108 ? 13.175 -0.573 -16.610 1.00 94.06 108 HIS A O 1
ATOM 851 N N . GLY A 1 109 ? 14.527 -2.319 -16.230 1.00 93.00 109 GLY A N 1
ATOM 852 C CA . GLY A 1 109 ? 14.747 -2.674 -17.635 1.00 93.00 109 GLY A CA 1
ATOM 853 C C . GLY A 1 109 ? 13.490 -3.168 -18.359 1.00 93.00 109 GLY A C 1
ATOM 854 O O . GLY A 1 109 ? 13.416 -3.084 -19.586 1.00 93.00 109 GLY A O 1
ATOM 855 N N . TYR A 1 110 ? 12.472 -3.618 -17.622 1.00 91.12 110 TYR A N 1
ATOM 856 C CA . TYR A 1 110 ? 11.173 -3.999 -18.175 1.00 91.12 110 TYR A CA 1
ATOM 857 C C . TYR A 1 110 ? 10.369 -2.793 -18.694 1.00 91.12 110 TYR A C 1
ATOM 859 O O . TYR A 1 110 ? 9.706 -2.899 -19.729 1.00 91.12 110 TYR A O 1
ATOM 867 N N . PHE A 1 111 ? 10.461 -1.622 -18.053 1.00 89.31 111 PHE A N 1
ATOM 868 C CA . PHE A 1 111 ? 9.660 -0.453 -18.440 1.00 89.31 111 PHE A CA 1
ATOM 869 C C . PHE A 1 111 ? 9.979 0.097 -19.845 1.00 89.31 111 PHE A C 1
ATOM 871 O O . PHE A 1 111 ? 9.035 0.324 -20.606 1.00 89.31 111 PHE A O 1
ATOM 878 N N . PRO A 1 112 ? 11.251 0.251 -20.273 1.00 89.88 112 PRO A N 1
ATOM 879 C CA . PRO A 1 112 ? 11.565 0.629 -21.652 1.00 89.88 112 PRO A CA 1
ATOM 880 C C . PRO A 1 112 ? 11.056 -0.370 -22.699 1.00 89.88 112 PRO A C 1
ATOM 882 O O . PRO A 1 112 ? 10.652 0.036 -23.790 1.00 89.88 112 PRO A O 1
ATOM 885 N N . LEU A 1 113 ? 11.057 -1.674 -22.386 1.00 88.69 113 LEU A N 1
ATOM 886 C CA . LEU A 1 113 ? 10.532 -2.702 -23.293 1.00 88.69 113 LEU A CA 1
ATOM 887 C C . LEU A 1 113 ? 9.030 -2.518 -23.510 1.00 88.69 113 LEU A C 1
ATOM 889 O O . LEU A 1 113 ? 8.565 -2.565 -24.649 1.00 88.69 113 LEU A O 1
ATOM 893 N N . LEU A 1 114 ? 8.290 -2.253 -22.433 1.00 84.12 114 LEU A N 1
ATOM 894 C CA . LEU A 1 114 ? 6.865 -1.951 -22.503 1.00 84.12 114 LEU A CA 1
ATOM 895 C C . LEU A 1 114 ? 6.581 -0.682 -23.295 1.00 84.12 114 LEU A C 1
ATOM 897 O O . LEU A 1 114 ? 5.717 -0.704 -24.166 1.00 84.12 114 LEU A O 1
ATOM 901 N N . LEU A 1 115 ? 7.338 0.388 -23.037 1.00 84.38 115 LEU A N 1
ATOM 902 C CA . LEU A 1 115 ? 7.193 1.650 -23.757 1.00 84.38 115 LEU A CA 1
ATOM 903 C C . LEU A 1 115 ? 7.399 1.460 -25.267 1.00 84.38 115 LEU A C 1
ATOM 905 O O . LEU A 1 115 ? 6.642 1.986 -26.079 1.00 84.38 115 LEU A O 1
ATOM 909 N N . LYS A 1 116 ? 8.399 0.661 -25.659 1.00 85.31 116 LYS A N 1
ATOM 910 C CA . LYS A 1 116 ? 8.667 0.343 -27.068 1.00 85.31 116 LYS A CA 1
ATOM 911 C C . LYS A 1 116 ? 7.574 -0.527 -27.697 1.00 85.31 116 LYS A C 1
ATOM 913 O O . LYS A 1 116 ? 7.262 -0.341 -28.870 1.00 85.31 116 LYS A O 1
ATOM 918 N N . ALA A 1 117 ? 7.040 -1.493 -26.953 1.00 83.69 117 ALA A N 1
ATOM 919 C CA . ALA A 1 117 ? 6.067 -2.455 -27.467 1.00 83.69 117 ALA A CA 1
ATOM 920 C C . ALA A 1 117 ? 4.643 -1.886 -27.545 1.00 83.69 117 ALA A C 1
ATOM 922 O O . ALA A 1 117 ? 3.923 -2.163 -28.502 1.00 83.69 117 ALA A O 1
ATOM 923 N N . PHE A 1 118 ? 4.241 -1.102 -26.547 1.00 78.25 118 PHE A N 1
ATOM 924 C CA . PHE A 1 118 ? 2.853 -0.682 -26.344 1.00 78.25 118 PHE A CA 1
ATOM 925 C C . PHE A 1 118 ? 2.661 0.838 -26.383 1.00 78.25 118 PHE A C 1
ATOM 927 O O . PHE A 1 118 ? 1.535 1.314 -26.254 1.00 78.25 118 PHE A O 1
ATOM 934 N N . GLY A 1 119 ? 3.733 1.609 -26.584 1.00 77.12 119 GLY A N 1
ATOM 935 C CA . GLY A 1 119 ? 3.693 3.054 -26.409 1.00 77.12 119 GLY A CA 1
ATOM 936 C C . GLY A 1 119 ? 3.544 3.405 -24.932 1.00 77.12 119 GLY A C 1
ATOM 937 O O . GLY A 1 119 ? 4.024 2.686 -24.058 1.00 77.12 119 GLY A O 1
ATOM 938 N N . ASP A 1 120 ? 2.893 4.525 -24.637 1.00 67.12 120 ASP A N 1
ATOM 939 C CA . ASP A 1 120 ? 2.782 4.983 -23.260 1.00 67.12 120 ASP A CA 1
ATOM 940 C C . ASP A 1 120 ? 1.959 4.001 -22.395 1.00 67.12 120 ASP A C 1
ATOM 942 O O . ASP A 1 120 ? 0.734 3.870 -22.531 1.00 67.12 120 ASP A O 1
ATOM 946 N N . VAL A 1 121 ? 2.664 3.331 -21.474 1.00 59.09 121 VAL A N 1
ATOM 947 C CA . VAL A 1 121 ? 2.144 2.332 -20.526 1.00 59.09 121 VAL A CA 1
ATOM 948 C C . VAL A 1 121 ? 1.042 2.934 -19.638 1.00 59.09 121 VAL A C 1
ATOM 950 O O . VAL A 1 121 ? 0.229 2.195 -19.077 1.00 59.09 121 VAL A O 1
ATOM 953 N N . VAL A 1 122 ? 0.941 4.273 -19.550 1.00 56.22 122 VAL A N 1
ATOM 954 C CA . VAL A 1 122 ? -0.102 4.963 -18.778 1.00 56.22 122 VAL A CA 1
ATOM 955 C C . VAL A 1 122 ? -1.437 5.211 -19.495 1.00 56.22 122 VAL A C 1
ATOM 957 O O . VAL A 1 122 ? -2.329 5.834 -18.910 1.00 56.22 122 VAL A O 1
ATOM 960 N N . THR A 1 123 ? -1.648 4.694 -20.705 1.00 56.66 123 THR A N 1
ATOM 961 C CA . THR A 1 123 ? -2.874 4.990 -21.478 1.00 56.66 123 THR A CA 1
ATOM 962 C C . THR A 1 123 ? -4.085 4.099 -21.151 1.00 56.66 123 THR A C 1
ATOM 964 O O . THR A 1 123 ? -5.220 4.500 -21.412 1.00 56.66 123 THR A O 1
ATOM 967 N N . GLY A 1 124 ? -3.897 2.939 -20.504 1.00 58.03 124 GLY A N 1
ATOM 968 C CA . GLY A 1 124 ? -4.979 2.015 -20.121 1.00 58.03 124 GLY A CA 1
ATOM 969 C C . GLY A 1 124 ? -5.151 1.856 -18.605 1.00 58.03 124 GLY A C 1
ATOM 970 O O . GLY A 1 124 ? -4.163 1.707 -17.894 1.00 58.03 124 GLY A O 1
ATOM 971 N N . LYS A 1 125 ? -6.40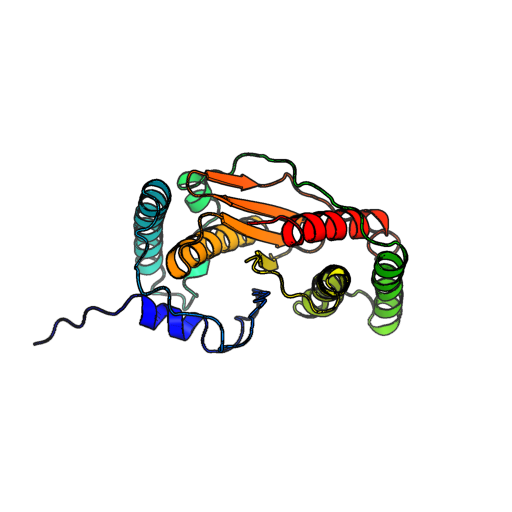4 1.824 -18.110 1.00 57.28 125 LYS A N 1
ATOM 972 C CA . LYS A 1 125 ? -6.723 1.641 -16.670 1.00 57.28 125 LYS A CA 1
ATOM 973 C C . LYS A 1 125 ? -6.056 0.390 -16.083 1.00 57.28 125 LYS A C 1
ATOM 975 O O . LYS A 1 125 ? -5.361 0.472 -15.089 1.00 57.28 125 LYS A O 1
ATOM 980 N N . GLU A 1 126 ? -6.183 -0.747 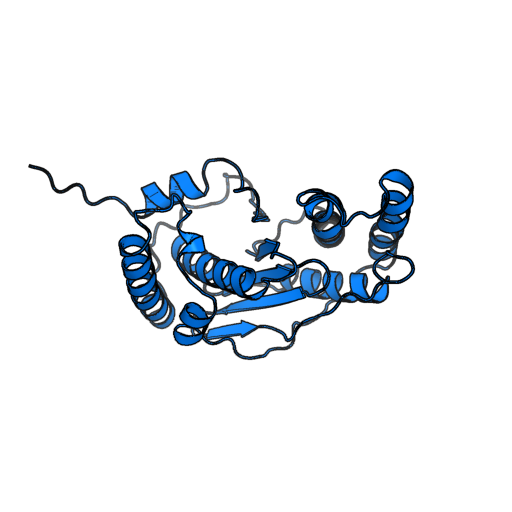-16.761 1.00 69.06 126 GLU A N 1
ATOM 981 C CA . GLU A 1 126 ? -5.571 -2.007 -16.313 1.00 69.06 126 GLU A CA 1
ATOM 982 C C . GLU A 1 126 ? -4.084 -2.124 -16.657 1.00 69.06 126 GLU A C 1
ATOM 984 O O . GLU A 1 126 ? -3.348 -2.852 -15.993 1.00 69.06 126 GLU A O 1
ATOM 989 N N . ALA A 1 127 ? -3.628 -1.406 -17.687 1.00 70.88 127 ALA A N 1
ATOM 990 C CA . ALA A 1 127 ? -2.257 -1.516 -18.168 1.00 70.88 127 ALA A CA 1
ATOM 991 C C . ALA A 1 127 ? -1.275 -1.107 -17.072 1.00 70.88 127 ALA A C 1
ATOM 993 O O . ALA A 1 127 ? -0.343 -1.840 -16.771 1.00 70.88 127 ALA A O 1
ATOM 994 N N . LYS A 1 128 ? -1.534 0.007 -16.392 1.00 73.75 128 LYS A N 1
ATOM 995 C CA . LYS A 1 128 ? -0.655 0.482 -15.326 1.00 73.75 128 LYS A CA 1
ATOM 996 C C . LYS A 1 128 ? -0.590 -0.487 -14.142 1.00 73.75 128 LYS A C 1
ATOM 998 O O . LYS A 1 128 ? 0.473 -0.728 -13.577 1.00 73.75 128 LYS A O 1
ATOM 1003 N N . ARG A 1 129 ? -1.722 -1.094 -13.793 1.00 75.44 129 ARG A N 1
ATOM 1004 C CA . ARG A 1 129 ? -1.817 -2.114 -12.749 1.00 75.44 129 ARG A CA 1
ATOM 1005 C C . ARG A 1 129 ? -0.915 -3.309 -13.054 1.00 75.44 129 ARG A C 1
ATOM 1007 O O . ARG A 1 129 ? -0.058 -3.667 -12.249 1.00 75.44 129 ARG A O 1
ATOM 1014 N N . LEU A 1 130 ? -1.079 -3.873 -14.249 1.00 76.94 130 LEU A N 1
ATOM 1015 C CA . LEU A 1 130 ? -0.396 -5.086 -14.702 1.00 76.94 130 LEU A CA 1
ATOM 1016 C C . LEU A 1 130 ? 1.068 -4.863 -15.085 1.00 76.94 130 LEU A C 1
ATOM 1018 O O . LEU A 1 130 ? 1.875 -5.778 -14.964 1.00 76.94 130 LEU A O 1
ATOM 1022 N N . HIS A 1 131 ? 1.408 -3.665 -15.550 1.00 81.56 131 HIS A N 1
ATOM 1023 C CA . HIS A 1 131 ? 2.704 -3.369 -16.153 1.00 81.56 131 HIS A CA 1
ATOM 1024 C C . HIS A 1 131 ? 3.562 -2.403 -15.334 1.00 81.56 131 HIS A C 1
ATOM 1026 O O . HIS A 1 131 ? 4.704 -2.155 -15.707 1.00 81.56 131 HIS A O 1
ATOM 1032 N N . PHE A 1 132 ? 3.052 -1.898 -14.206 1.00 81.12 132 PHE A N 1
ATOM 1033 C CA . PHE A 1 132 ? 3.818 -1.086 -13.260 1.00 81.12 132 PHE A CA 1
ATOM 1034 C C . PHE A 1 132 ? 3.740 -1.618 -11.832 1.00 81.12 132 PHE A C 1
ATOM 1036 O O . PHE A 1 132 ? 4.752 -2.052 -11.286 1.00 81.12 132 PHE A O 1
ATOM 1043 N N . ILE A 1 133 ? 2.542 -1.637 -11.237 1.00 84.19 133 ILE A N 1
ATOM 1044 C CA . ILE A 1 133 ? 2.375 -2.030 -9.828 1.00 84.19 133 ILE A CA 1
ATOM 1045 C C . ILE A 1 133 ? 2.755 -3.502 -9.632 1.00 84.19 133 ILE A C 1
ATOM 1047 O O . ILE A 1 133 ? 3.582 -3.815 -8.778 1.00 84.19 133 ILE A O 1
ATOM 1051 N N . VAL A 1 134 ? 2.192 -4.403 -10.442 1.00 85.00 134 VAL A N 1
ATOM 1052 C CA . VAL A 1 134 ? 2.452 -5.846 -10.331 1.00 85.00 134 VAL A CA 1
ATOM 1053 C C . VAL A 1 134 ? 3.940 -6.192 -10.502 1.00 85.00 134 VAL A C 1
ATOM 1055 O O . VAL A 1 134 ? 4.447 -6.914 -9.651 1.00 85.00 134 VAL A O 1
ATOM 1058 N N . PRO A 1 135 ? 4.681 -5.678 -11.505 1.00 88.69 135 PRO A N 1
ATOM 1059 C CA . PRO A 1 135 ? 6.115 -5.938 -11.637 1.00 88.69 135 PRO A CA 1
ATOM 1060 C C . PRO A 1 135 ? 6.954 -5.496 -10.434 1.00 88.69 135 PRO A C 1
ATOM 1062 O O . PRO A 1 135 ? 7.851 -6.232 -10.029 1.00 88.69 135 PRO A O 1
ATOM 1065 N N . VAL A 1 136 ? 6.658 -4.332 -9.842 1.00 90.38 136 VAL A N 1
ATOM 1066 C CA . VAL A 1 136 ? 7.356 -3.851 -8.634 1.00 90.38 136 VAL A CA 1
ATOM 1067 C C . VAL A 1 136 ? 7.060 -4.757 -7.440 1.00 90.38 136 VAL A C 1
ATOM 1069 O O . VAL A 1 136 ? 7.962 -5.117 -6.692 1.00 90.38 136 VAL A O 1
ATOM 1072 N N . LEU A 1 137 ? 5.808 -5.178 -7.269 1.00 88.50 137 LEU A N 1
ATOM 1073 C CA . LEU A 1 137 ? 5.446 -6.111 -6.202 1.00 88.50 137 LEU A CA 1
ATOM 1074 C C . LEU A 1 137 ? 6.079 -7.486 -6.416 1.00 88.50 137 LEU A C 1
ATOM 1076 O O . LEU A 1 137 ? 6.613 -8.064 -5.479 1.00 88.50 137 LEU A O 1
ATOM 1080 N N . ALA A 1 138 ? 6.054 -8.000 -7.645 1.00 85.62 138 ALA A N 1
ATOM 1081 C CA . ALA A 1 138 ? 6.627 -9.293 -7.988 1.00 85.62 138 ALA A CA 1
ATOM 1082 C C . ALA A 1 138 ? 8.142 -9.323 -7.752 1.00 85.62 138 ALA A C 1
ATOM 1084 O O . ALA A 1 138 ? 8.645 -10.312 -7.221 1.00 85.62 138 ALA A O 1
ATOM 1085 N N . SER A 1 139 ? 8.865 -8.247 -8.091 1.00 89.38 139 SER A N 1
ATOM 1086 C CA . SER A 1 139 ? 10.310 -8.170 -7.856 1.00 89.38 139 SER A CA 1
ATOM 1087 C C . SER A 1 139 ? 10.654 -8.181 -6.367 1.00 89.38 139 SER A C 1
ATOM 1089 O O . SER A 1 139 ? 11.606 -8.855 -5.979 1.00 89.38 139 SER A O 1
ATOM 1091 N N . VAL A 1 140 ? 9.853 -7.510 -5.533 1.00 90.25 140 VAL A N 1
ATOM 1092 C CA . VAL A 1 140 ? 10.009 -7.529 -4.073 1.00 90.25 140 VAL A CA 1
ATOM 1093 C C . VAL A 1 140 ? 9.620 -8.887 -3.487 1.00 90.25 140 VAL A C 1
ATOM 1095 O O . VAL A 1 140 ? 10.377 -9.453 -2.705 1.00 90.25 140 VAL A O 1
ATOM 1098 N N . CYS A 1 141 ? 8.474 -9.450 -3.876 1.00 86.19 141 CYS A N 1
ATOM 1099 C CA . CYS A 1 141 ? 8.014 -10.745 -3.373 1.00 86.19 141 CYS A CA 1
ATOM 1100 C C . CYS A 1 141 ? 8.977 -11.887 -3.731 1.00 86.19 141 CYS A C 1
ATOM 1102 O O . CYS A 1 141 ? 9.155 -12.813 -2.943 1.00 86.19 141 CYS A O 1
ATOM 1104 N N . ALA A 1 142 ? 9.641 -11.810 -4.888 1.00 86.44 142 ALA A N 1
ATOM 1105 C CA . ALA A 1 142 ? 10.641 -12.791 -5.301 1.00 86.44 142 ALA A CA 1
ATOM 1106 C C . ALA A 1 142 ? 11.857 -12.859 -4.357 1.00 86.44 142 ALA A C 1
ATOM 1108 O O . ALA A 1 142 ? 12.544 -13.878 -4.342 1.00 86.44 142 ALA A O 1
ATOM 1109 N N . LEU A 1 143 ? 12.113 -11.823 -3.547 1.00 88.25 143 LEU A N 1
ATOM 1110 C CA . LEU A 1 143 ? 13.208 -11.812 -2.567 1.00 88.25 143 LEU A CA 1
ATOM 1111 C C . LEU A 1 143 ? 13.002 -12.805 -1.425 1.00 88.25 143 LEU A C 1
ATOM 1113 O O . LEU A 1 143 ? 13.968 -13.192 -0.774 1.00 88.25 143 LEU A O 1
ATOM 1117 N N . PHE A 1 144 ? 11.764 -13.237 -1.201 1.00 84.50 144 PHE A N 1
ATOM 1118 C CA . PHE A 1 144 ? 11.444 -14.208 -0.165 1.00 84.50 144 PHE A CA 1
ATOM 1119 C C . PHE A 1 144 ? 11.593 -15.659 -0.643 1.00 84.50 144 PHE A C 1
ATOM 1121 O O . PHE A 1 144 ? 11.336 -16.563 0.128 1.00 84.50 144 PHE A O 1
ATOM 1128 N N . ASN A 1 145 ? 12.023 -15.924 -1.887 1.00 78.69 145 ASN A N 1
ATOM 1129 C CA . ASN A 1 145 ? 12.301 -17.281 -2.397 1.00 78.69 145 ASN A CA 1
ATOM 1130 C C . ASN A 1 145 ? 11.164 -18.310 -2.192 1.00 78.69 145 ASN A C 1
ATOM 1132 O O . ASN A 1 145 ? 11.415 -19.508 -2.090 1.00 78.69 145 ASN A O 1
ATOM 1136 N N . GLY A 1 146 ? 9.909 -17.854 -2.157 1.00 69.12 146 GLY A N 1
ATOM 1137 C CA . GLY A 1 146 ? 8.746 -18.704 -1.880 1.00 69.12 146 GLY A CA 1
ATOM 1138 C C . GLY A 1 146 ? 8.360 -18.792 -0.400 1.00 69.12 146 GLY A C 1
ATOM 1139 O O . GLY A 1 146 ? 7.271 -19.289 -0.112 1.00 69.12 146 GLY A O 1
ATOM 1140 N N . ASP A 1 147 ? 9.173 -18.247 0.512 1.00 68.50 147 ASP A N 1
ATOM 1141 C CA . ASP A 1 147 ? 8.798 -18.034 1.908 1.00 68.50 147 ASP A CA 1
ATOM 1142 C C . ASP A 1 147 ? 7.622 -17.063 1.954 1.00 68.50 147 ASP A C 1
ATOM 1144 O O . ASP A 1 147 ? 7.702 -15.888 1.576 1.00 68.50 147 ASP A O 1
ATOM 1148 N N . ARG A 1 148 ? 6.483 -17.581 2.400 1.00 62.06 148 ARG A N 1
ATOM 1149 C CA . ARG A 1 148 ? 5.257 -16.803 2.526 1.00 62.06 148 ARG A CA 1
ATOM 1150 C C . ARG A 1 148 ? 5.381 -15.885 3.742 1.00 62.06 148 ARG A C 1
ATOM 1152 O O . ARG A 1 148 ? 5.869 -16.288 4.795 1.00 62.06 148 ARG A O 1
ATOM 1159 N N . ARG A 1 149 ? 4.969 -14.627 3.577 1.00 66.88 149 ARG A N 1
ATOM 1160 C CA . ARG A 1 149 ? 4.936 -13.624 4.646 1.00 66.88 149 ARG A CA 1
ATOM 1161 C C . ARG A 1 149 ? 3.498 -13.407 5.093 1.00 66.88 149 ARG A C 1
ATOM 1163 O O . ARG A 1 149 ? 2.649 -13.077 4.267 1.00 66.88 149 ARG A O 1
ATOM 1170 N N . ASP A 1 150 ? 3.257 -13.492 6.397 1.00 67.38 150 ASP A N 1
ATOM 1171 C CA . ASP A 1 150 ? 1.948 -13.236 7.010 1.00 67.38 150 ASP A CA 1
ATOM 1172 C C . ASP A 1 150 ? 1.733 -11.735 7.262 1.00 67.38 150 ASP A C 1
ATOM 1174 O O . ASP A 1 150 ? 1.492 -11.279 8.379 1.00 67.38 150 ASP A O 1
ATOM 1178 N N . LYS A 1 151 ? 1.856 -10.937 6.195 1.00 74.69 151 LYS A N 1
ATOM 1179 C CA . LYS A 1 151 ? 1.594 -9.491 6.201 1.00 74.69 151 LYS A CA 1
ATOM 1180 C C . LYS A 1 151 ? 0.372 -9.200 5.339 1.00 74.69 151 LYS A C 1
ATOM 1182 O O . LYS A 1 151 ? 0.315 -9.591 4.173 1.00 74.69 151 LYS A O 1
ATOM 1187 N N . ARG A 1 152 ? -0.590 -8.457 5.887 1.00 74.38 152 ARG A N 1
ATOM 1188 C CA . ARG A 1 152 ? -1.725 -7.924 5.123 1.00 74.38 152 ARG A CA 1
ATOM 1189 C C . ARG A 1 152 ? -1.415 -6.517 4.630 1.00 74.38 152 ARG A C 1
ATOM 1191 O O . ARG A 1 152 ? -1.175 -5.609 5.429 1.00 74.38 152 ARG A O 1
ATOM 1198 N N . VAL A 1 153 ? -1.425 -6.350 3.307 1.00 82.75 153 VAL A N 1
ATOM 1199 C CA . VAL A 1 153 ? -1.199 -5.063 2.640 1.00 82.75 153 VAL A CA 1
ATOM 1200 C C . VAL A 1 153 ? -2.327 -4.792 1.644 1.00 82.75 153 VAL A C 1
ATOM 1202 O O . VAL A 1 153 ? -2.470 -5.483 0.637 1.00 82.75 153 VAL A O 1
ATOM 1205 N N . CYS A 1 154 ? -3.121 -3.756 1.900 1.00 83.62 154 CYS A N 1
ATOM 1206 C CA . CYS A 1 154 ? -4.163 -3.282 0.992 1.00 83.62 154 CYS A CA 1
ATOM 1207 C C . CYS A 1 154 ? -3.555 -2.378 -0.088 1.00 83.62 154 CYS A C 1
ATOM 1209 O O . CYS A 1 154 ? -2.969 -1.353 0.247 1.00 83.62 154 CYS A O 1
ATOM 1211 N N . ILE A 1 155 ? -3.717 -2.694 -1.377 1.00 83.81 155 ILE A N 1
ATOM 1212 C CA . ILE A 1 155 ? -3.186 -1.855 -2.464 1.00 83.81 155 ILE A CA 1
ATOM 1213 C C . ILE A 1 155 ? -4.327 -1.235 -3.267 1.00 83.81 155 ILE A C 1
ATOM 1215 O O . ILE A 1 155 ? -5.150 -1.919 -3.878 1.00 83.81 155 ILE A O 1
ATOM 1219 N N . VAL A 1 156 ? -4.363 0.094 -3.287 1.00 84.25 156 VAL A N 1
ATOM 1220 C CA . VAL A 1 156 ? -5.406 0.863 -3.963 1.00 84.25 156 VAL A CA 1
ATOM 1221 C C . VAL A 1 156 ? -4.797 1.664 -5.103 1.00 84.25 156 VAL A C 1
ATOM 1223 O O . VAL A 1 156 ? -4.004 2.583 -4.895 1.00 84.25 156 VAL A O 1
ATOM 1226 N N . GLU A 1 157 ? -5.224 1.338 -6.321 1.00 83.81 157 GLU A N 1
ATOM 1227 C CA . GLU A 1 157 ? -5.033 2.213 -7.470 1.00 83.81 157 GLU A CA 1
ATOM 1228 C C . GLU A 1 157 ? -6.065 3.344 -7.398 1.00 83.81 157 GLU A C 1
ATOM 1230 O O . GLU A 1 157 ? -7.272 3.137 -7.553 1.00 83.81 157 GLU A O 1
ATOM 1235 N N . ALA A 1 158 ? -5.586 4.557 -7.155 1.00 82.75 158 ALA A N 1
ATOM 1236 C CA . ALA A 1 158 ? -6.408 5.749 -7.171 1.00 82.75 158 ALA A CA 1
ATOM 1237 C C . ALA A 1 158 ? -6.498 6.343 -8.580 1.00 82.75 158 ALA A C 1
ATOM 1239 O O . ALA A 1 158 ? -5.609 6.185 -9.423 1.00 82.75 158 ALA A O 1
ATOM 1240 N N . LYS A 1 159 ? -7.570 7.099 -8.836 1.00 79.94 159 LYS A N 1
ATOM 1241 C CA . LYS A 1 159 ? -7.620 7.915 -10.052 1.00 79.94 159 LYS A CA 1
ATOM 1242 C C . LYS A 1 159 ? -6.553 9.004 -9.969 1.00 79.94 159 LYS A C 1
ATOM 1244 O O . LYS A 1 159 ? -6.222 9.483 -8.886 1.00 79.94 159 LYS A O 1
ATOM 1249 N N . ARG A 1 160 ? -6.071 9.435 -11.137 1.00 75.06 160 ARG A N 1
ATOM 1250 C CA . ARG A 1 160 ? -5.028 10.462 -11.268 1.00 75.06 160 ARG A CA 1
ATOM 1251 C C . ARG A 1 160 ? -5.343 11.738 -10.485 1.00 75.06 160 ARG A C 1
ATOM 1253 O O . ARG A 1 160 ? -4.455 12.291 -9.856 1.00 75.06 160 ARG A O 1
ATOM 1260 N N . ASP A 1 161 ? -6.588 12.175 -10.543 1.00 78.31 161 ASP A N 1
ATOM 1261 C CA . ASP A 1 161 ? -7.113 13.418 -9.984 1.00 78.31 161 ASP A CA 1
ATOM 1262 C C . ASP A 1 161 ? -7.852 13.229 -8.648 1.00 78.31 161 ASP A C 1
ATOM 1264 O O 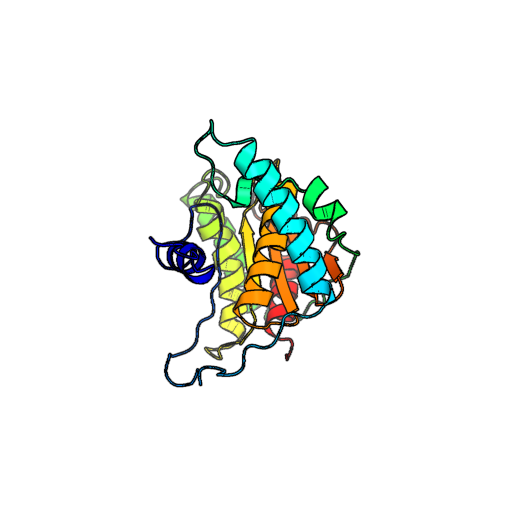. ASP A 1 161 ? -8.403 14.186 -8.116 1.00 78.31 161 ASP A O 1
ATOM 1268 N N . ASP A 1 162 ? -7.869 12.011 -8.097 1.00 83.69 162 ASP A N 1
ATOM 1269 C CA . ASP A 1 162 ? -8.671 11.677 -6.916 1.00 83.69 162 ASP A CA 1
ATOM 1270 C C . ASP A 1 162 ? -7.954 10.663 -6.009 1.00 83.69 162 ASP A C 1
ATOM 1272 O O . ASP A 1 162 ? -8.440 9.567 -5.707 1.00 83.69 162 ASP A O 1
ATOM 1276 N N . ILE A 1 163 ? -6.735 11.024 -5.597 1.00 88.38 163 ILE A N 1
ATOM 1277 C CA . ILE A 1 163 ? -5.936 10.216 -4.667 1.00 88.38 163 ILE A CA 1
ATOM 1278 C C . ILE A 1 163 ? -6.557 10.156 -3.271 1.00 88.38 163 ILE A C 1
ATOM 1280 O O . ILE A 1 163 ? -6.449 9.150 -2.569 1.00 88.38 163 ILE A O 1
ATOM 1284 N N . GLN A 1 164 ? -7.278 11.212 -2.898 1.00 90.69 164 GLN A N 1
ATOM 1285 C CA . GLN A 1 164 ? -7.995 11.308 -1.636 1.00 90.69 164 GLN A CA 1
ATOM 1286 C C . GLN A 1 164 ? -9.078 10.233 -1.521 1.00 90.69 164 GLN A C 1
ATOM 1288 O O . GLN A 1 164 ? -9.160 9.576 -0.483 1.00 90.69 164 GLN A O 1
ATOM 1293 N N . GLN A 1 165 ? -9.851 9.967 -2.580 1.00 85.31 165 GLN A N 1
ATOM 1294 C CA . GLN A 1 165 ? -10.808 8.862 -2.544 1.00 85.31 165 GLN A CA 1
ATOM 1295 C C . GLN A 1 165 ? -10.115 7.496 -2.438 1.00 85.31 165 GLN A C 1
ATOM 1297 O O . GLN A 1 165 ? -10.621 6.603 -1.760 1.00 85.31 165 GLN A O 1
ATOM 1302 N N . GLY A 1 166 ? -8.936 7.334 -3.049 1.00 86.81 166 GLY A N 1
ATOM 1303 C CA . GLY A 1 166 ? -8.111 6.136 -2.869 1.00 86.81 166 GLY A CA 1
ATOM 1304 C C . GLY A 1 166 ? -7.705 5.915 -1.407 1.00 86.81 166 GLY A C 1
ATOM 1305 O O . GLY A 1 166 ? -7.833 4.807 -0.892 1.00 86.81 166 GLY A O 1
ATOM 1306 N N . LEU A 1 167 ? -7.294 6.983 -0.716 1.00 90.62 167 LEU A N 1
ATOM 1307 C CA . LEU A 1 167 ? -6.980 6.961 0.718 1.00 90.62 167 LEU A CA 1
ATOM 1308 C C . LEU A 1 167 ? -8.207 6.635 1.575 1.00 90.62 167 LEU A C 1
ATOM 1310 O O . LEU A 1 167 ? -8.114 5.814 2.483 1.00 90.62 167 LEU A O 1
ATOM 1314 N N . ALA A 1 168 ? -9.365 7.220 1.259 1.00 87.56 168 ALA A N 1
ATOM 1315 C CA . ALA A 1 168 ? -10.615 6.918 1.953 1.00 87.56 168 ALA A CA 1
ATOM 1316 C C . ALA A 1 168 ? -10.957 5.421 1.864 1.00 87.56 168 ALA A C 1
ATOM 1318 O O . ALA A 1 168 ? -11.229 4.784 2.880 1.00 87.56 168 ALA A O 1
ATOM 1319 N N . HIS A 1 169 ? -10.871 4.842 0.661 1.00 83.44 169 HIS A N 1
ATOM 1320 C CA . HIS A 1 169 ? -11.089 3.409 0.457 1.00 83.44 169 HIS A CA 1
ATOM 1321 C C . HIS A 1 169 ? -10.077 2.554 1.225 1.00 83.44 169 HIS A C 1
ATOM 1323 O O . HIS A 1 169 ? -10.463 1.565 1.845 1.00 83.44 169 HIS A O 1
ATOM 1329 N N . ALA A 1 170 ? -8.798 2.933 1.200 1.00 88.06 170 ALA A N 1
ATOM 1330 C CA . ALA A 1 170 ? -7.745 2.196 1.885 1.00 88.06 170 ALA A CA 1
ATOM 1331 C C . ALA A 1 170 ? -7.960 2.162 3.402 1.00 88.06 170 ALA A C 1
ATOM 1333 O O . ALA A 1 170 ? -7.771 1.115 4.015 1.00 88.06 170 ALA A O 1
ATOM 1334 N N . TYR A 1 171 ? -8.389 3.269 4.011 1.00 90.50 171 TYR A N 1
ATOM 1335 C CA . TYR A 1 171 ? -8.577 3.342 5.463 1.00 90.50 171 TYR A CA 1
ATOM 1336 C C . TYR A 1 171 ? -9.796 2.552 5.922 1.00 90.50 171 TYR A C 1
ATOM 1338 O O . TYR A 1 171 ? -9.679 1.753 6.846 1.00 90.50 171 TYR A O 1
ATOM 1346 N N . VAL A 1 172 ? -10.930 2.688 5.227 1.00 86.31 172 VAL A N 1
ATOM 1347 C CA . VAL A 1 172 ? -12.122 1.876 5.518 1.00 86.31 172 VAL A CA 1
ATOM 1348 C C . VAL A 1 172 ? -11.819 0.392 5.329 1.00 86.31 172 VAL A C 1
ATOM 1350 O O . VAL A 1 172 ? -12.138 -0.411 6.199 1.00 86.31 172 VAL A O 1
ATOM 1353 N N . GLY A 1 173 ? -11.160 0.028 4.224 1.00 83.62 173 GLY A N 1
ATOM 1354 C CA . GLY A 1 173 ? -10.778 -1.358 3.958 1.00 83.62 173 GLY A CA 1
ATOM 1355 C C . GLY A 1 173 ? -9.795 -1.916 4.989 1.00 83.62 173 GLY A C 1
ATOM 1356 O O . GLY A 1 173 ? -9.891 -3.085 5.340 1.00 83.62 173 GLY A O 1
ATOM 1357 N N . SER A 1 174 ? -8.885 -1.088 5.509 1.00 86.69 174 SER A N 1
ATOM 1358 C CA . SER A 1 174 ? -7.934 -1.507 6.545 1.00 86.69 174 SER A CA 1
ATOM 1359 C C . SER A 1 174 ? -8.602 -1.725 7.901 1.00 86.69 174 SER A C 1
ATOM 1361 O O . SER A 1 174 ? -8.247 -2.675 8.587 1.00 86.69 174 SER A O 1
ATOM 1363 N N . GLU A 1 175 ? -9.572 -0.889 8.287 1.00 85.62 175 GLU A N 1
ATOM 1364 C CA . GLU A 1 175 ? -10.360 -1.113 9.509 1.00 85.62 175 GLU A CA 1
ATOM 1365 C C . GLU A 1 175 ? -11.243 -2.358 9.391 1.00 85.62 175 GLU A C 1
ATOM 1367 O O . GLU A 1 175 ? -11.251 -3.174 10.304 1.00 85.62 175 GLU A O 1
ATOM 1372 N N . ALA A 1 176 ? -11.910 -2.550 8.249 1.00 83.00 176 ALA A N 1
ATOM 1373 C CA . ALA A 1 176 ? -12.715 -3.745 8.004 1.00 83.00 176 ALA A CA 1
ATOM 1374 C C . ALA A 1 176 ? -11.864 -5.025 8.051 1.00 83.00 176 ALA A C 1
ATOM 1376 O O . ALA A 1 176 ? -12.248 -6.003 8.681 1.00 83.00 176 ALA A O 1
ATOM 1377 N N . LEU A 1 177 ? -10.684 -5.014 7.419 1.00 81.50 177 LEU A N 1
ATOM 1378 C CA . LEU A 1 177 ? -9.776 -6.161 7.435 1.00 81.50 177 LEU A CA 1
ATOM 1379 C C . LEU A 1 177 ? -9.225 -6.438 8.837 1.00 81.50 177 LEU A C 1
ATOM 1381 O O . LEU A 1 177 ? -9.098 -7.594 9.228 1.00 81.50 177 LEU A O 1
ATOM 1385 N N . ALA A 1 178 ? -8.903 -5.384 9.590 1.00 83.94 178 ALA A N 1
ATOM 1386 C CA . ALA A 1 178 ? -8.443 -5.513 10.965 1.00 83.94 178 ALA A CA 1
ATOM 1387 C C . ALA A 1 178 ? -9.504 -6.133 11.879 1.00 83.94 178 ALA A C 1
ATOM 1389 O O . ALA A 1 178 ? -9.155 -6.944 12.729 1.00 83.94 178 ALA A O 1
ATOM 1390 N N . ASP A 1 179 ? -10.773 -5.772 11.689 1.00 80.62 179 ASP A N 1
ATOM 1391 C CA . ASP A 1 179 ? -11.898 -6.326 12.443 1.00 80.62 179 ASP A CA 1
ATOM 1392 C C . ASP A 1 179 ? -12.132 -7.803 12.090 1.00 80.62 179 ASP A C 1
ATOM 1394 O O . ASP A 1 179 ? -12.103 -8.663 12.966 1.00 80.62 179 ASP A O 1
ATOM 1398 N N . VAL A 1 180 ? -12.238 -8.117 10.792 1.00 79.19 180 VAL A N 1
ATOM 1399 C CA . VAL A 1 180 ? -12.501 -9.482 10.296 1.00 79.19 180 VAL A CA 1
ATOM 1400 C C . VAL A 1 180 ? -11.392 -10.469 10.671 1.00 79.19 180 VAL A C 1
ATOM 1402 O O . VAL A 1 180 ? -11.676 -11.619 10.997 1.00 79.19 180 VAL A O 1
ATOM 1405 N N . GLU A 1 181 ? -10.126 -10.050 10.614 1.00 78.25 181 GLU A N 1
ATOM 1406 C CA . GLU A 1 181 ? -8.981 -10.933 10.878 1.00 78.25 181 GLU A CA 1
ATOM 1407 C C . GLU A 1 181 ? -8.373 -10.757 12.286 1.00 78.25 181 GLU A C 1
ATOM 1409 O O . GLU A 1 181 ? -7.383 -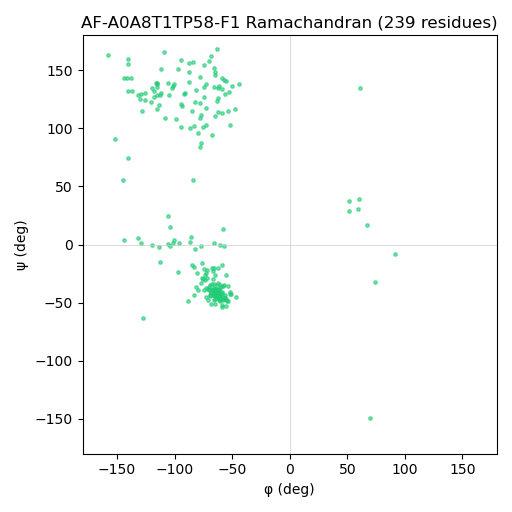11.414 12.618 1.00 78.25 181 GLU A O 1
ATOM 1414 N N . GLY A 1 182 ? -8.931 -9.878 13.126 1.00 79.69 182 GLY A N 1
ATOM 1415 C CA . GLY A 1 182 ? -8.399 -9.588 14.462 1.00 79.69 182 GLY A CA 1
ATOM 1416 C C . GLY A 1 182 ? -6.969 -9.029 14.442 1.00 79.69 182 GLY A C 1
ATOM 1417 O O . GLY A 1 182 ? -6.135 -9.415 15.265 1.00 79.69 182 GLY A O 1
ATOM 1418 N N . LEU A 1 183 ? -6.655 -8.157 13.478 1.00 82.81 183 LEU A N 1
ATOM 1419 C CA . LEU A 1 183 ? -5.314 -7.596 13.282 1.00 82.81 183 LEU A CA 1
ATOM 1420 C C . LEU A 1 183 ? -5.153 -6.280 14.044 1.00 82.81 183 LEU A C 1
ATOM 1422 O O . LEU A 1 183 ? -5.914 -5.331 13.863 1.00 82.81 183 LEU A O 1
ATOM 1426 N N . THR A 1 184 ? -4.078 -6.165 14.819 1.00 88.75 184 THR A N 1
ATOM 1427 C CA . THR A 1 184 ? -3.700 -4.900 15.474 1.00 88.75 184 THR A CA 1
ATOM 1428 C C . THR A 1 184 ? -3.110 -3.897 14.483 1.00 88.75 184 THR A C 1
ATOM 1430 O O . THR A 1 184 ? -3.147 -2.682 14.709 1.00 88.75 184 THR A O 1
ATOM 1433 N N . GLN A 1 185 ? -2.612 -4.392 13.345 1.00 89.44 185 GLN A N 1
ATOM 1434 C CA . GLN A 1 185 ? -1.963 -3.609 12.308 1.00 89.44 185 GLN A CA 1
ATOM 1435 C C . GLN A 1 185 ? -2.341 -4.082 10.900 1.00 89.44 185 GLN A C 1
ATOM 1437 O O . GLN A 1 185 ? -2.230 -5.261 10.575 1.00 89.44 185 GLN A O 1
ATOM 1442 N N . VAL A 1 186 ? -2.701 -3.133 10.033 1.00 89.81 186 VAL A N 1
ATOM 1443 C CA . VAL A 1 186 ? -2.915 -3.370 8.597 1.00 89.81 186 VAL A CA 1
ATOM 1444 C C . VAL A 1 186 ? -2.178 -2.311 7.792 1.00 89.81 186 VAL A C 1
ATOM 1446 O O . VAL A 1 186 ? -2.332 -1.114 8.042 1.00 89.81 186 VAL A O 1
ATOM 1449 N N . TYR A 1 187 ? -1.375 -2.737 6.820 1.00 92.56 187 TYR A N 1
ATOM 1450 C CA . TYR A 1 187 ? -0.685 -1.826 5.912 1.00 92.56 187 TYR A CA 1
ATOM 1451 C C . TYR A 1 187 ? -1.558 -1.497 4.704 1.00 92.56 187 TYR A C 1
ATOM 1453 O O . TYR A 1 187 ? -2.316 -2.335 4.218 1.00 92.56 187 TYR A O 1
ATOM 1461 N N . SER A 1 188 ? -1.411 -0.291 4.163 1.00 92.88 188 SER A N 1
ATOM 1462 C CA . SER A 1 188 ? -2.025 0.064 2.888 1.00 92.88 188 SER A CA 1
ATOM 1463 C C . SER A 1 188 ? -1.115 0.929 2.028 1.00 92.88 188 SER A C 1
ATOM 1465 O O . SER A 1 188 ? -0.433 1.816 2.540 1.00 92.88 188 SER A O 1
ATOM 1467 N N . ILE A 1 189 ? -1.156 0.703 0.720 1.00 94.38 189 ILE A N 1
ATOM 1468 C CA . ILE A 1 189 ? -0.436 1.467 -0.293 1.00 94.38 189 ILE A CA 1
ATOM 1469 C C . ILE A 1 189 ? -1.464 2.066 -1.246 1.00 94.38 189 ILE A C 1
ATOM 1471 O O . ILE A 1 189 ? -2.239 1.337 -1.866 1.00 94.38 189 ILE A O 1
ATOM 1475 N N . VAL A 1 190 ? -1.467 3.388 -1.384 1.00 92.75 190 VAL A N 1
ATOM 1476 C CA . VAL A 1 190 ? -2.341 4.096 -2.326 1.00 92.75 190 VAL A CA 1
ATOM 1477 C C . VAL A 1 190 ? -1.490 4.783 -3.371 1.00 92.75 190 VAL A C 1
ATOM 1479 O O . VAL A 1 190 ? -0.566 5.519 -3.028 1.00 92.75 190 VAL A O 1
ATOM 1482 N N . THR A 1 191 ? -1.800 4.563 -4.647 1.00 91.38 191 THR A N 1
ATOM 1483 C CA . THR A 1 191 ? -1.030 5.167 -5.731 1.00 91.38 191 THR A CA 1
ATOM 1484 C C . THR A 1 191 ? -1.878 5.563 -6.929 1.00 91.38 191 THR A C 1
ATOM 1486 O O . THR A 1 191 ? -2.802 4.853 -7.315 1.00 91.38 191 THR A O 1
ATOM 1489 N N . ASN A 1 192 ? -1.530 6.691 -7.549 1.00 85.12 192 ASN A N 1
ATOM 1490 C CA . ASN A 1 192 ? -1.981 7.074 -8.890 1.00 85.12 192 ASN A CA 1
ATOM 1491 C C . ASN A 1 192 ? -0.855 6.909 -9.935 1.00 85.12 192 ASN A C 1
ATOM 1493 O O . ASN A 1 192 ? -0.865 7.577 -10.976 1.00 85.12 192 ASN A O 1
ATOM 1497 N N . PHE A 1 193 ? 0.111 6.028 -9.645 1.00 81.75 193 PHE A N 1
ATOM 1498 C CA . PHE A 1 193 ? 1.358 5.739 -10.368 1.00 81.75 193 PHE A CA 1
ATOM 1499 C C . PHE A 1 193 ? 2.450 6.794 -10.234 1.00 81.75 193 PHE A C 1
ATOM 1501 O O . PHE A 1 193 ? 3.628 6.444 -10.233 1.00 81.75 193 PHE A O 1
ATOM 1508 N N . VAL A 1 194 ? 2.068 8.062 -10.102 1.00 86.12 194 VAL A N 1
ATOM 1509 C CA . VAL A 1 194 ? 3.005 9.171 -9.914 1.00 86.12 194 VAL A CA 1
ATOM 1510 C C . VAL A 1 194 ? 3.282 9.367 -8.433 1.00 86.12 194 VAL A C 1
ATOM 1512 O O . VAL A 1 194 ? 4.431 9.423 -8.024 1.00 86.12 194 VAL A O 1
ATOM 1515 N N . GLU A 1 195 ? 2.239 9.419 -7.623 1.00 92.50 195 GLU A N 1
ATOM 1516 C CA . GLU A 1 195 ? 2.309 9.593 -6.181 1.00 92.50 195 GLU A CA 1
ATOM 1517 C C . GLU A 1 195 ? 2.011 8.264 -5.498 1.00 92.50 195 GLU A C 1
ATOM 1519 O O . GLU A 1 195 ? 1.117 7.517 -5.910 1.00 92.50 195 GLU A O 1
ATOM 1524 N N . TRP A 1 196 ? 2.771 7.975 -4.450 1.00 95.62 196 TRP A N 1
ATOM 1525 C CA . TRP A 1 196 ? 2.621 6.803 -3.604 1.00 95.62 196 TRP A CA 1
ATOM 1526 C C . TRP A 1 196 ? 2.496 7.246 -2.153 1.00 95.62 196 TRP A C 1
ATOM 1528 O O . TRP A 1 196 ? 3.302 8.034 -1.658 1.00 95.62 196 TRP A O 1
ATOM 1538 N N . TYR A 1 197 ? 1.487 6.718 -1.474 1.00 96.62 197 TYR A N 1
ATOM 1539 C CA . TYR A 1 197 ? 1.281 6.894 -0.047 1.00 96.62 197 TYR A CA 1
ATOM 1540 C C . TYR A 1 197 ? 1.347 5.538 0.625 1.00 96.62 197 TYR A C 1
ATOM 1542 O O . TYR A 1 197 ? 0.614 4.620 0.253 1.00 96.62 197 TYR A O 1
ATOM 1550 N N . PHE A 1 198 ? 2.189 5.441 1.644 1.00 97.12 198 PHE A N 1
ATOM 1551 C CA . PHE A 1 198 ? 2.238 4.289 2.528 1.00 97.12 198 PHE A CA 1
ATOM 1552 C C . PHE A 1 198 ? 1.493 4.647 3.804 1.00 97.12 198 PHE A C 1
ATOM 1554 O O . PHE A 1 198 ? 1.550 5.785 4.277 1.00 97.12 198 PHE A O 1
ATOM 1561 N N . SER A 1 199 ? 0.705 3.716 4.322 1.00 96.06 199 SER A N 1
ATOM 1562 C CA . SER A 1 199 ? -0.002 3.890 5.585 1.00 96.06 199 SER A CA 1
ATOM 1563 C C . SER A 1 199 ? -0.003 2.610 6.393 1.00 96.06 199 SER A C 1
ATOM 1565 O O . SER A 1 199 ? 0.054 1.511 5.837 1.00 96.06 199 SER A O 1
ATOM 1567 N N . ARG A 1 200 ? -0.150 2.769 7.705 1.00 94.12 200 ARG A N 1
ATOM 1568 C CA . ARG A 1 200 ? -0.485 1.681 8.619 1.00 94.12 200 ARG A CA 1
ATOM 1569 C C . ARG A 1 200 ? -1.654 2.087 9.506 1.00 94.12 200 ARG A C 1
ATOM 1571 O O . ARG A 1 200 ? -1.619 3.130 10.160 1.00 94.12 200 ARG A O 1
ATOM 1578 N N . SER A 1 201 ? -2.697 1.264 9.492 1.00 93.38 201 SER A N 1
ATOM 1579 C CA . SER A 1 201 ? -3.807 1.327 10.436 1.00 93.38 201 SER A CA 1
ATOM 1580 C C . SER A 1 201 ? -3.413 0.557 11.683 1.00 93.38 201 SER A C 1
ATOM 1582 O O . SER A 1 201 ? -3.212 -0.654 11.614 1.00 93.38 201 SER A O 1
ATOM 1584 N N . LEU A 1 202 ? -3.292 1.265 12.801 1.00 93.94 202 LEU A N 1
ATOM 1585 C CA . LEU A 1 202 ? -3.001 0.728 14.125 1.00 93.94 202 LEU A CA 1
ATOM 1586 C C . LEU A 1 202 ? -4.253 0.830 14.999 1.00 93.94 202 LEU A C 1
ATOM 1588 O O . LEU A 1 202 ? -5.175 1.596 14.707 1.00 93.94 202 LEU A O 1
ATOM 1592 N N . ASP A 1 203 ? -4.265 0.127 16.125 1.00 93.81 203 ASP A N 1
ATOM 1593 C CA . ASP A 1 203 ? -5.389 0.154 17.067 1.00 93.81 203 ASP A CA 1
ATOM 1594 C C . ASP A 1 203 ? -5.807 1.567 17.487 1.00 93.81 203 ASP A C 1
ATOM 1596 O O . ASP A 1 203 ? -6.996 1.893 17.512 1.00 93.81 203 ASP A O 1
ATOM 1600 N N . GLU A 1 204 ? -4.841 2.447 17.735 1.00 93.81 204 GLU A N 1
ATOM 1601 C CA . GLU A 1 204 ? -5.099 3.797 18.247 1.00 93.81 204 GLU A CA 1
ATOM 1602 C C . GLU A 1 204 ? -5.146 4.882 17.170 1.00 93.81 204 GLU A C 1
ATOM 1604 O O . GLU A 1 204 ? -5.751 5.933 17.376 1.00 93.81 204 GLU A O 1
ATOM 1609 N N . LYS A 1 205 ? -4.505 4.660 16.019 1.00 94.69 205 LYS A N 1
ATOM 1610 C CA . LYS A 1 205 ? -4.271 5.720 15.032 1.00 94.69 205 LYS A CA 1
ATOM 1611 C C . LYS A 1 205 ? -4.035 5.180 13.631 1.00 94.69 205 LYS A C 1
ATOM 1613 O O . LYS A 1 205 ? -3.663 4.026 13.445 1.00 94.69 205 LYS A O 1
ATOM 1618 N N . ILE A 1 206 ? -4.175 6.069 12.657 1.00 95.94 206 ILE A N 1
ATOM 1619 C CA . ILE A 1 206 ? -3.652 5.869 11.309 1.00 95.94 206 ILE A CA 1
ATOM 1620 C C . ILE A 1 206 ? -2.365 6.673 11.185 1.00 95.94 206 ILE A C 1
ATOM 1622 O O . ILE A 1 206 ? -2.305 7.832 11.599 1.00 95.94 206 ILE A O 1
ATOM 1626 N N . GLU A 1 207 ? -1.346 6.076 10.587 1.00 97.31 207 GLU A N 1
ATOM 1627 C CA . GLU A 1 207 ? -0.146 6.792 10.172 1.00 97.31 207 GLU A CA 1
ATOM 1628 C C . GLU A 1 207 ? -0.028 6.743 8.651 1.00 97.31 207 GLU A C 1
ATOM 1630 O O . GLU A 1 207 ? -0.318 5.711 8.043 1.00 97.31 207 GLU A O 1
ATOM 1635 N N . ARG A 1 208 ? 0.369 7.858 8.030 1.00 97.31 208 ARG A N 1
ATOM 1636 C CA . ARG A 1 208 ? 0.575 7.972 6.579 1.00 97.31 208 ARG A CA 1
ATOM 1637 C C . ARG A 1 208 ? 1.843 8.761 6.254 1.00 97.31 208 ARG A C 1
ATOM 1639 O O . ARG A 1 208 ? 2.124 9.756 6.907 1.00 97.31 208 ARG A O 1
ATOM 1646 N N . THR A 1 209 ? 2.564 8.377 5.210 1.00 97.94 209 THR A N 1
ATOM 1647 C CA . THR A 1 209 ? 3.652 9.196 4.660 1.00 97.94 209 THR A CA 1
ATOM 1648 C C . THR A 1 209 ? 3.135 10.484 4.002 1.00 97.94 209 THR A C 1
ATOM 1650 O O . THR A 1 209 ? 1.971 10.595 3.602 1.00 97.94 209 THR A O 1
ATOM 1653 N N . SER A 1 210 ? 4.012 11.460 3.790 1.00 95.44 210 SER A N 1
ATOM 1654 C CA . SER A 1 210 ? 3.813 12.429 2.707 1.00 95.44 210 SER A CA 1
ATOM 1655 C C . SER A 1 210 ? 3.851 11.731 1.335 1.00 95.44 210 SER A C 1
ATOM 1657 O O . SER A 1 210 ? 4.173 10.541 1.225 1.00 95.44 210 SER A O 1
ATOM 1659 N N . ALA A 1 211 ? 3.453 12.451 0.282 1.00 94.81 211 ALA A N 1
ATOM 1660 C CA . ALA A 1 211 ? 3.447 11.913 -1.075 1.00 94.81 211 ALA A CA 1
ATOM 1661 C C . ALA A 1 211 ? 4.870 11.537 -1.510 1.00 94.81 211 ALA A C 1
ATOM 1663 O O . ALA A 1 211 ? 5.776 12.371 -1.486 1.00 94.81 211 ALA A O 1
ATOM 1664 N N . ILE A 1 212 ? 5.055 10.291 -1.941 1.00 96.25 212 ILE A N 1
ATOM 1665 C CA . ILE A 1 212 ? 6.305 9.831 -2.542 1.00 96.25 212 ILE A CA 1
ATOM 1666 C C . ILE A 1 212 ? 6.136 9.856 -4.053 1.00 96.25 212 ILE A C 1
ATOM 1668 O O . ILE A 1 212 ? 5.410 9.040 -4.621 1.00 96.25 212 ILE A O 1
ATOM 1672 N N . THR A 1 213 ? 6.792 10.815 -4.697 1.00 94.56 213 THR A N 1
ATOM 1673 C CA . THR A 1 213 ? 6.649 11.047 -6.135 1.00 94.56 213 THR A CA 1
ATOM 1674 C C . THR A 1 213 ? 7.674 10.249 -6.936 1.00 94.56 213 THR A C 1
ATOM 1676 O O . THR A 1 213 ? 8.876 10.302 -6.671 1.00 94.56 213 THR A O 1
ATOM 1679 N N . ILE A 1 214 ? 7.194 9.535 -7.951 1.00 92.00 214 ILE A N 1
ATOM 1680 C CA . ILE A 1 214 ? 8.001 8.897 -8.984 1.00 92.00 214 ILE A CA 1
ATOM 1681 C C . ILE A 1 214 ? 8.449 9.957 -9.989 1.00 92.00 214 ILE A C 1
ATOM 1683 O O . ILE A 1 214 ? 7.626 10.605 -10.640 1.00 92.00 214 ILE A O 1
ATOM 1687 N N . SER A 1 215 ? 9.760 10.096 -10.150 1.00 93.12 215 SER A N 1
ATOM 1688 C CA . SER A 1 215 ? 10.354 10.874 -11.232 1.00 93.12 215 SER A CA 1
ATOM 1689 C C . SER A 1 215 ? 10.312 10.076 -12.531 1.00 93.12 215 SER A C 1
ATOM 1691 O O . SER A 1 215 ? 10.497 8.858 -12.529 1.00 93.12 215 SER A O 1
ATOM 1693 N N . MET A 1 216 ? 10.096 10.772 -13.646 1.00 89.00 216 MET A N 1
ATOM 1694 C CA . MET A 1 216 ? 10.035 10.182 -14.982 1.00 89.00 216 MET A CA 1
ATOM 1695 C C . MET A 1 216 ? 11.121 10.785 -15.872 1.00 89.00 216 MET A C 1
ATOM 1697 O O . MET A 1 216 ? 11.262 12.004 -15.940 1.00 89.00 216 MET A O 1
ATOM 1701 N N . GLU A 1 217 ? 11.823 9.938 -16.615 1.00 89.75 217 GLU A N 1
ATOM 1702 C CA . GLU A 1 217 ? 12.768 10.319 -17.662 1.00 89.75 217 GLU A CA 1
ATOM 1703 C C . GLU A 1 217 ? 12.374 9.603 -18.952 1.00 89.75 217 GLU A C 1
ATOM 1705 O O . GLU A 1 217 ? 12.224 8.385 -18.975 1.00 89.75 217 GLU A O 1
ATOM 1710 N N . ASN A 1 218 ? 12.159 10.350 -20.038 1.00 86.75 218 ASN A N 1
ATOM 1711 C CA . ASN A 1 218 ? 11.728 9.787 -21.325 1.00 86.75 218 ASN A CA 1
ATOM 1712 C C . ASN A 1 218 ? 10.484 8.874 -21.227 1.00 86.75 218 ASN A C 1
ATOM 1714 O O . ASN A 1 218 ? 10.394 7.880 -21.942 1.00 86.75 218 ASN A O 1
ATOM 1718 N N . HIS A 1 219 ? 9.516 9.227 -20.371 1.00 84.38 219 HIS A N 1
ATOM 1719 C CA . HIS A 1 219 ? 8.299 8.442 -20.086 1.00 84.38 219 HIS A CA 1
ATOM 1720 C C . HIS A 1 219 ? 8.547 7.099 -19.371 1.00 84.38 219 HIS A C 1
ATOM 1722 O O . HIS A 1 219 ? 7.666 6.243 -19.335 1.00 84.38 219 HIS A O 1
ATOM 1728 N N . VAL A 1 220 ? 9.726 6.919 -18.774 1.00 87.25 220 VAL A N 1
ATOM 1729 C CA . VAL A 1 220 ? 10.099 5.752 -17.966 1.00 87.25 220 VAL A CA 1
ATOM 1730 C C . VAL A 1 220 ? 10.337 6.211 -16.522 1.00 87.25 220 VAL A C 1
ATOM 1732 O O . VAL A 1 220 ? 10.980 7.245 -16.325 1.00 87.25 220 VAL A O 1
ATOM 1735 N N . PRO A 1 221 ? 9.834 5.497 -15.496 1.00 90.75 221 PRO A N 1
ATOM 1736 C CA . PRO A 1 221 ? 10.148 5.826 -14.106 1.00 90.75 221 PRO A CA 1
ATOM 1737 C C . PRO A 1 221 ? 11.651 5.695 -13.864 1.00 90.75 221 PRO A C 1
ATOM 1739 O O . PRO A 1 221 ? 12.260 4.715 -14.291 1.00 90.75 221 PRO A O 1
ATOM 1742 N N . THR A 1 222 ? 12.262 6.646 -13.161 1.00 94.38 222 THR A N 1
ATOM 1743 C CA . THR A 1 222 ? 13.696 6.545 -12.876 1.00 94.38 222 THR A CA 1
ATOM 1744 C C . THR A 1 222 ? 13.983 5.344 -11.980 1.00 94.38 222 THR A C 1
ATOM 1746 O O . THR A 1 222 ? 13.208 5.004 -11.079 1.00 94.38 222 THR A O 1
ATOM 1749 N N . ARG A 1 223 ? 15.145 4.720 -12.187 1.00 95.50 223 ARG A N 1
ATOM 1750 C CA . ARG A 1 223 ? 15.625 3.602 -11.366 1.00 95.50 223 ARG A CA 1
ATOM 1751 C C . ARG A 1 223 ? 15.589 3.924 -9.874 1.00 95.50 223 ARG A C 1
ATOM 1753 O O . ARG A 1 223 ? 15.157 3.088 -9.089 1.00 95.50 223 ARG A O 1
ATOM 1760 N N . GLU A 1 224 ? 15.997 5.133 -9.495 1.00 96.00 224 GLU A N 1
ATOM 1761 C CA . GLU A 1 224 ? 16.014 5.575 -8.097 1.00 96.00 224 GLU A CA 1
ATOM 1762 C C . GLU A 1 224 ? 14.601 5.694 -7.507 1.00 96.00 224 GLU A C 1
ATOM 1764 O O . GLU A 1 224 ? 14.355 5.277 -6.377 1.00 96.00 224 GLU A O 1
ATOM 1769 N N . SER A 1 225 ? 13.632 6.190 -8.282 1.00 95.00 225 SER A N 1
ATOM 1770 C CA . SER A 1 225 ? 12.237 6.234 -7.840 1.00 95.00 225 SER A CA 1
ATOM 1771 C C . SER A 1 225 ? 11.643 4.833 -7.666 1.00 95.00 225 SER A C 1
ATOM 1773 O O . SER A 1 225 ? 10.973 4.576 -6.666 1.00 95.00 225 SER A O 1
ATOM 1775 N N . VAL A 1 226 ? 11.924 3.909 -8.593 1.00 94.94 226 VAL A N 1
ATOM 1776 C CA . VAL A 1 226 ? 11.492 2.504 -8.482 1.00 94.94 226 VAL A CA 1
ATOM 1777 C C . VAL A 1 226 ? 12.137 1.836 -7.269 1.00 94.94 226 VAL A C 1
ATOM 1779 O O . VAL A 1 226 ? 11.442 1.169 -6.504 1.00 94.94 226 VAL A O 1
ATOM 1782 N N . LYS A 1 227 ? 13.439 2.067 -7.056 1.00 96.62 227 LYS A N 1
ATOM 1783 C CA . LYS A 1 227 ? 14.192 1.579 -5.897 1.00 96.62 227 LYS A CA 1
ATOM 1784 C C . LYS A 1 227 ? 13.535 2.010 -4.596 1.00 96.62 227 LYS A C 1
ATOM 1786 O O . LYS A 1 227 ? 13.209 1.161 -3.777 1.00 96.62 227 LYS A O 1
ATOM 1791 N N . ARG A 1 228 ? 13.268 3.309 -4.440 1.00 96.56 228 ARG A N 1
ATOM 1792 C CA . ARG A 1 228 ? 12.670 3.863 -3.221 1.00 96.56 228 ARG A CA 1
ATOM 1793 C C . ARG A 1 228 ? 11.341 3.191 -2.869 1.00 96.56 228 ARG A C 1
ATOM 1795 O O . ARG A 1 228 ? 11.141 2.820 -1.717 1.00 96.56 228 ARG A O 1
ATOM 1802 N N . ILE A 1 229 ? 10.452 3.008 -3.848 1.00 96.25 229 ILE A N 1
ATOM 1803 C CA . ILE A 1 229 ? 9.170 2.320 -3.632 1.00 96.25 229 ILE A CA 1
ATOM 1804 C C . ILE A 1 229 ? 9.387 0.846 -3.285 1.00 96.25 229 ILE A C 1
ATOM 1806 O O . ILE A 1 229 ? 8.813 0.357 -2.313 1.00 96.25 229 ILE A O 1
ATOM 1810 N N . ALA A 1 230 ? 10.226 0.143 -4.045 1.00 95.88 230 ALA A N 1
ATOM 1811 C CA . ALA A 1 230 ? 10.466 -1.280 -3.844 1.00 95.88 230 ALA A CA 1
ATOM 1812 C C . ALA A 1 230 ? 11.101 -1.577 -2.472 1.00 95.88 230 ALA A C 1
ATOM 1814 O O . ALA A 1 230 ? 10.674 -2.507 -1.793 1.00 95.88 230 ALA A O 1
ATOM 1815 N N . GLU A 1 231 ? 12.051 -0.759 -2.017 1.00 96.94 231 GLU A N 1
ATOM 1816 C CA . GLU A 1 231 ? 12.696 -0.896 -0.705 1.00 96.94 231 GLU A CA 1
ATOM 1817 C C . GLU A 1 231 ? 11.743 -0.613 0.467 1.00 96.94 231 GLU A C 1
ATOM 1819 O O . GLU A 1 231 ? 11.844 -1.258 1.514 1.00 96.94 231 GLU A O 1
ATOM 1824 N N . MET A 1 232 ? 10.790 0.312 0.307 1.00 96.69 232 MET A N 1
ATOM 1825 C CA . MET A 1 232 ? 9.744 0.561 1.309 1.00 96.69 232 MET A CA 1
ATOM 1826 C C . MET A 1 232 ? 8.758 -0.604 1.402 1.00 96.69 232 MET A C 1
ATOM 1828 O O . MET A 1 232 ? 8.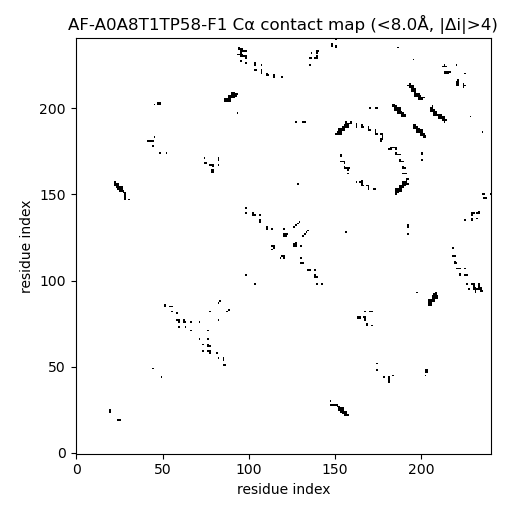431 -1.051 2.502 1.00 96.69 232 MET A O 1
ATOM 1832 N N . ILE A 1 233 ? 8.329 -1.145 0.257 1.00 94.38 233 ILE A N 1
ATOM 1833 C CA . ILE A 1 233 ? 7.485 -2.348 0.211 1.00 94.38 233 ILE A CA 1
ATOM 1834 C C . ILE A 1 233 ? 8.235 -3.531 0.830 1.00 94.38 233 ILE A C 1
ATOM 1836 O O . ILE A 1 233 ? 7.676 -4.252 1.655 1.00 94.38 233 ILE A O 1
ATOM 1840 N N . TYR A 1 234 ? 9.510 -3.713 0.482 1.00 93.88 234 TYR A N 1
ATOM 1841 C CA . TYR A 1 234 ? 10.331 -4.779 1.044 1.00 93.88 234 TYR A CA 1
ATOM 1842 C C . TYR A 1 234 ? 10.486 -4.638 2.557 1.00 93.88 234 TYR A C 1
ATOM 1844 O O . TYR A 1 234 ? 10.424 -5.642 3.266 1.00 93.88 234 TYR A O 1
ATOM 1852 N N . SER A 1 235 ? 10.619 -3.409 3.066 1.00 93.94 235 SER A N 1
ATOM 1853 C CA . SER A 1 235 ? 10.639 -3.152 4.506 1.00 93.94 235 SER A CA 1
ATOM 1854 C C . SER A 1 235 ? 9.360 -3.636 5.185 1.00 93.94 235 SER A C 1
ATOM 1856 O O . SER A 1 235 ? 9.449 -4.453 6.099 1.00 93.94 235 SER A O 1
ATOM 1858 N N . ILE A 1 236 ? 8.191 -3.231 4.668 1.00 92.06 236 ILE A N 1
ATOM 1859 C CA . ILE A 1 236 ? 6.871 -3.643 5.179 1.00 92.06 236 ILE A CA 1
ATOM 1860 C C . ILE A 1 236 ? 6.747 -5.168 5.212 1.00 92.06 236 ILE A C 1
ATOM 1862 O O . ILE A 1 236 ? 6.328 -5.737 6.217 1.00 92.06 236 ILE A O 1
ATOM 1866 N N . LEU A 1 237 ? 7.130 -5.842 4.125 1.00 88.31 237 LEU A N 1
ATOM 1867 C CA . LEU A 1 237 ? 7.000 -7.296 3.997 1.00 88.31 237 LEU A CA 1
ATOM 1868 C C . LEU A 1 237 ? 8.053 -8.085 4.794 1.00 88.31 237 LEU A C 1
ATOM 1870 O O . LEU A 1 237 ? 7.893 -9.286 5.001 1.00 88.31 237 LEU A O 1
ATOM 1874 N N . SER A 1 238 ? 9.129 -7.431 5.231 1.00 87.69 238 SER A N 1
ATOM 1875 C CA . SER A 1 238 ? 10.228 -8.053 5.984 1.00 87.69 238 SER A CA 1
ATOM 1876 C C . SER A 1 238 ? 10.223 -7.710 7.470 1.00 87.69 238 SER A C 1
ATOM 1878 O O . SER A 1 238 ? 11.185 -8.030 8.163 1.00 87.69 238 SER A O 1
ATOM 1880 N N . GLU A 1 239 ? 9.267 -6.925 7.947 1.00 79.12 239 GLU A N 1
ATOM 1881 C CA . GLU A 1 239 ? 9.070 -6.728 9.381 1.00 79.12 239 GLU A CA 1
ATOM 1882 C C . GLU A 1 239 ? 8.463 -7.997 9.986 1.00 79.12 239 GLU A C 1
ATOM 1884 O O . GLU A 1 239 ? 7.546 -8.572 9.405 1.00 79.12 239 GLU A O 1
ATOM 1889 N N . ASP A 1 240 ? 8.938 -8.410 11.155 1.00 67.00 240 ASP A N 1
ATOM 1890 C CA . ASP A 1 240 ? 8.250 -9.434 11.942 1.00 67.00 240 ASP A CA 1
ATOM 1891 C C . ASP A 1 240 ? 6.939 -8.844 12.510 1.00 67.00 240 ASP A C 1
ATOM 1893 O O . ASP A 1 240 ? 6.779 -7.616 12.552 1.00 67.00 240 ASP A O 1
ATOM 1897 N N . ASN A 1 241 ? 5.973 -9.700 12.853 1.00 53.97 241 ASN A N 1
ATOM 1898 C CA . ASN A 1 241 ? 4.723 -9.292 13.514 1.00 53.97 241 ASN A CA 1
ATOM 1899 C C . ASN A 1 241 ? 4.877 -9.307 15.036 1.00 53.97 241 ASN A C 1
ATOM 1901 O O . ASN A 1 241 ? 5.543 -10.238 15.545 1.00 53.97 241 ASN A O 1
#

Solvent-accessible surface area (backbone atoms only — not comparable to full-atom values): 13994 Å² total; per-residue (Å²): 141,76,90,76,80,79,56,74,62,62,69,46,46,65,69,72,71,62,73,77,62,99,59,48,49,76,60,75,71,78,77,72,86,87,70,68,70,75,74,88,63,86,62,76,64,52,70,56,42,45,58,42,48,55,55,47,50,55,49,47,53,53,34,50,69,73,46,78,86,66,91,70,60,80,71,78,47,58,50,35,69,62,42,42,73,69,54,54,63,42,80,45,84,81,61,69,34,93,71,63,64,70,49,51,49,53,51,49,59,45,46,60,53,44,37,72,74,68,38,69,57,79,78,42,87,64,43,34,47,65,69,46,54,44,46,48,50,49,50,43,58,57,74,44,77,78,60,82,52,100,59,64,44,46,37,27,60,21,50,84,91,39,52,52,52,20,48,28,44,45,51,54,50,32,52,53,48,22,57,78,70,62,42,64,64,26,37,31,40,32,29,49,81,43,41,35,31,50,34,39,41,41,50,89,45,33,35,27,38,68,80,44,67,50,48,68,53,96,92,29,71,34,61,68,39,53,47,56,53,38,15,30,52,39,27,65,63,67,53,83,134